Protein AF-A0A257MMA2-F1 (afdb_monomer_lite)

Secondary structure (DSSP, 8-state):
-PPPHHHHHHHHHHHHHHHHTSS---GGGTTTT-HHHHHHH-----PPPHHHHHHEEEGGG--TTSEEEE--SS-S-EETT-EE--GGGGB-TTSSBPPHHHHHHHHHHTT--TTS-EEEE---GGGTSSSHHHHHHHHHHHHTT--SEEEEES-HHHHHHTT--EESSPP------------GGG---HHHHHTT-PPP---S-GGG----PPPS-------------

Structure (mmCIF, N/CA/C/O backbone):
data_AF-A0A257MMA2-F1
#
_entry.id   AF-A0A257MMA2-F1
#
loop_
_atom_site.group_PDB
_atom_site.id
_atom_site.type_symbol
_atom_site.label_atom_id
_atom_site.label_alt_id
_atom_site.label_comp_id
_atom_site.label_asym_id
_atom_site.label_entity_id
_atom_site.label_seq_id
_atom_site.pdbx_PDB_ins_code
_atom_site.Cartn_x
_atom_site.Cartn_y
_atom_site.Cartn_z
_atom_site.occupancy
_atom_site.B_iso_or_equiv
_atom_site.auth_seq_id
_atom_site.auth_comp_id
_atom_site.auth_asym_id
_atom_site.auth_atom_id
_atom_site.pdbx_PDB_model_num
ATOM 1 N N . MET A 1 1 ? 37.401 22.333 -47.646 1.00 41.16 1 MET A N 1
ATOM 2 C CA . MET A 1 1 ? 37.208 22.744 -46.238 1.00 41.16 1 MET A CA 1
ATOM 3 C C . MET A 1 1 ? 36.006 21.970 -45.706 1.00 41.16 1 MET A C 1
ATOM 5 O O . MET A 1 1 ? 34.936 22.115 -46.280 1.00 41.16 1 MET A O 1
ATOM 9 N N . LYS A 1 2 ? 36.186 21.040 -44.755 1.00 38.25 2 LYS A N 1
ATOM 10 C CA . LYS A 1 2 ? 35.078 20.227 -44.214 1.00 38.25 2 LYS A CA 1
ATOM 11 C C . LYS A 1 2 ? 34.383 21.017 -43.104 1.00 38.25 2 LYS A C 1
ATOM 13 O O . LYS A 1 2 ? 35.061 21.493 -42.200 1.00 38.25 2 LYS A O 1
ATOM 18 N N . LEU A 1 3 ? 33.066 21.173 -43.213 1.00 44.94 3 LEU A N 1
ATOM 19 C CA . LEU A 1 3 ? 32.243 21.866 -42.221 1.00 44.94 3 LEU A CA 1
ATOM 20 C C . LEU A 1 3 ? 32.208 21.072 -40.907 1.00 44.94 3 LEU A C 1
ATOM 22 O O . LEU A 1 3 ? 32.216 19.839 -40.917 1.00 44.94 3 LEU A O 1
ATOM 26 N N . THR A 1 4 ? 32.175 21.774 -39.777 1.00 56.25 4 THR A N 1
ATOM 27 C CA . THR A 1 4 ? 32.077 21.158 -38.446 1.00 56.25 4 THR A CA 1
ATOM 28 C C . THR A 1 4 ? 30.636 20.725 -38.142 1.00 56.25 4 THR A C 1
ATOM 30 O O . THR A 1 4 ? 29.681 21.214 -38.747 1.00 56.25 4 THR A O 1
ATOM 33 N N . LYS A 1 5 ? 30.446 19.813 -37.174 1.00 41.00 5 LYS A N 1
ATOM 34 C CA . LYS A 1 5 ? 29.107 19.344 -36.755 1.00 41.00 5 LYS A CA 1
ATOM 35 C C . LYS A 1 5 ? 28.161 20.490 -36.351 1.00 41.00 5 LYS A C 1
ATOM 37 O O . LYS A 1 5 ? 26.969 20.391 -36.616 1.00 41.00 5 LYS A O 1
ATOM 42 N N . SER A 1 6 ? 28.670 21.588 -35.781 1.00 42.28 6 SER A N 1
ATOM 43 C CA . SER A 1 6 ? 27.834 22.750 -35.432 1.00 42.28 6 SER A CA 1
ATOM 44 C C . SER A 1 6 ? 27.397 23.564 -36.655 1.00 42.28 6 SER A C 1
ATOM 46 O O . SER A 1 6 ? 26.307 24.130 -36.659 1.00 42.28 6 SER A O 1
ATOM 48 N N . GLN A 1 7 ? 28.194 23.567 -37.728 1.00 47.31 7 GLN A N 1
ATOM 49 C CA . GLN A 1 7 ? 27.839 24.222 -38.989 1.00 47.31 7 GLN A CA 1
ATOM 50 C C . GLN A 1 7 ? 26.756 23.444 -39.755 1.00 47.31 7 GLN A C 1
ATOM 52 O O . GLN A 1 7 ? 25.889 24.062 -40.367 1.00 47.31 7 GLN A O 1
ATOM 57 N N . TYR A 1 8 ? 26.738 22.108 -39.654 1.00 49.97 8 TYR A N 1
ATOM 58 C CA . TYR A 1 8 ? 25.626 21.284 -40.154 1.00 49.97 8 TYR A CA 1
ATOM 59 C C . TYR A 1 8 ? 24.322 21.521 -39.380 1.00 49.97 8 TYR A C 1
ATOM 61 O O . TYR A 1 8 ? 23.253 21.565 -39.984 1.00 49.97 8 TYR A O 1
ATOM 69 N N . LEU A 1 9 ? 24.410 21.720 -38.061 1.00 41.12 9 LEU A N 1
ATOM 70 C CA . LEU A 1 9 ? 23.249 21.966 -37.207 1.00 41.12 9 LEU A CA 1
ATOM 71 C C . LEU A 1 9 ? 22.583 23.317 -37.516 1.00 41.12 9 LEU A C 1
ATOM 73 O O . LEU A 1 9 ? 21.362 23.385 -37.606 1.00 41.12 9 LEU A O 1
ATOM 77 N N . MET A 1 10 ? 23.369 24.371 -37.770 1.00 44.09 10 MET A N 1
ATOM 78 C CA . MET A 1 10 ? 22.809 25.659 -38.198 1.00 44.09 10 MET A CA 1
ATOM 79 C C . MET A 1 10 ? 22.151 25.582 -39.581 1.00 44.09 10 MET A C 1
ATOM 81 O O . MET A 1 10 ? 21.051 26.098 -39.755 1.00 44.09 10 MET A O 1
ATOM 85 N N . LEU A 1 11 ? 22.755 24.890 -40.552 1.00 44.59 11 LEU A N 1
ATOM 86 C CA . LEU A 1 11 ? 22.161 24.728 -41.888 1.00 44.59 11 LEU A CA 1
ATOM 87 C C . LEU A 1 11 ? 20.847 23.925 -41.867 1.00 44.59 11 LEU A C 1
ATOM 89 O O . LEU A 1 11 ? 19.933 24.241 -42.627 1.00 44.59 11 LEU A O 1
ATOM 93 N N . ALA A 1 12 ? 20.716 22.939 -40.973 1.00 42.94 12 ALA A N 1
ATOM 94 C CA . ALA A 1 12 ? 19.488 22.158 -40.811 1.00 42.94 12 ALA A CA 1
ATOM 95 C C . ALA A 1 12 ? 18.330 22.971 -40.198 1.00 42.94 12 ALA A C 1
ATOM 97 O O . ALA A 1 12 ? 17.180 22.769 -40.579 1.00 42.94 12 ALA A O 1
ATOM 98 N N . ILE A 1 13 ? 18.629 23.922 -39.305 1.00 45.50 13 ILE A N 1
ATOM 99 C CA . ILE A 1 13 ? 17.632 24.808 -38.678 1.00 45.50 13 ILE A CA 1
ATOM 100 C C . ILE A 1 13 ? 17.122 25.869 -39.670 1.00 45.50 13 ILE A C 1
ATOM 102 O O . ILE A 1 13 ? 15.936 26.193 -39.684 1.00 45.50 13 ILE A O 1
ATOM 106 N N . PHE A 1 14 ? 17.984 26.380 -40.556 1.00 46.16 14 PHE A N 1
ATOM 107 C CA . PHE A 1 14 ? 17.558 27.326 -41.598 1.00 46.16 14 PHE A CA 1
ATOM 108 C C . PHE A 1 14 ? 16.736 26.661 -42.715 1.00 46.16 14 PHE A C 1
ATOM 110 O O . PHE A 1 14 ? 15.844 27.297 -43.277 1.00 46.16 14 PHE A O 1
ATOM 117 N N . ALA A 1 15 ? 16.982 25.381 -43.013 1.00 43.09 15 ALA A N 1
ATOM 118 C CA . ALA A 1 15 ? 16.225 24.639 -44.022 1.00 43.09 15 ALA A CA 1
ATOM 119 C C . ALA A 1 15 ? 14.794 24.290 -43.568 1.00 43.09 15 ALA A C 1
ATOM 121 O O . ALA A 1 15 ? 13.880 24.283 -44.390 1.00 43.09 15 ALA A O 1
ATOM 122 N N . SER A 1 16 ? 14.572 24.050 -42.273 1.00 40.09 16 SER A N 1
ATOM 123 C CA . SER A 1 16 ? 13.243 23.749 -41.722 1.00 40.09 16 SER A CA 1
ATOM 124 C C . SER A 1 16 ? 12.362 24.992 -41.550 1.00 40.09 16 SER A C 1
ATOM 126 O O . SER A 1 16 ? 11.144 24.892 -41.700 1.00 40.09 16 SER A O 1
ATOM 128 N N . LEU A 1 17 ? 12.951 26.177 -41.345 1.00 39.03 17 LEU A N 1
ATOM 129 C CA . LEU A 1 17 ? 12.199 27.439 -41.297 1.00 39.03 17 LEU A CA 1
ATOM 130 C C . LEU A 1 17 ? 11.627 27.851 -42.667 1.00 39.03 17 LEU A C 1
ATOM 132 O O . LEU A 1 17 ? 10.562 28.463 -42.731 1.00 39.03 17 LEU A O 1
ATOM 136 N N . LEU A 1 18 ? 12.299 27.495 -43.770 1.00 37.56 18 LEU A N 1
ATOM 137 C CA . LEU A 1 18 ? 11.851 27.840 -45.126 1.00 37.56 18 LEU A CA 1
ATOM 138 C C . LEU A 1 18 ? 10.634 27.022 -45.594 1.00 37.56 18 LEU A C 1
ATOM 140 O O . LEU A 1 18 ? 9.859 27.503 -46.416 1.00 37.56 18 LEU A O 1
ATOM 144 N N . VAL A 1 19 ? 10.442 25.810 -45.062 1.00 42.88 19 VAL A N 1
ATOM 145 C CA . VAL A 1 19 ? 9.310 24.933 -45.423 1.00 42.88 19 VAL A CA 1
ATOM 146 C C . VAL A 1 19 ? 7.997 25.432 -44.811 1.00 42.88 19 VAL A C 1
ATOM 148 O O . VAL A 1 19 ? 6.941 25.297 -45.424 1.00 42.88 19 VAL A O 1
ATOM 151 N N . ILE A 1 20 ? 8.057 26.079 -43.642 1.00 42.66 20 ILE A N 1
ATOM 152 C CA . ILE A 1 20 ? 6.874 26.593 -42.932 1.00 42.66 20 ILE A CA 1
ATOM 153 C C . ILE A 1 20 ? 6.303 27.852 -43.613 1.00 42.66 20 ILE A C 1
ATOM 155 O O . ILE A 1 20 ? 5.101 28.091 -43.550 1.00 42.66 20 ILE A O 1
ATOM 159 N N . LEU A 1 21 ? 7.126 28.627 -44.327 1.00 43.38 21 LEU A N 1
ATOM 160 C CA . LEU A 1 21 ? 6.697 29.860 -45.005 1.00 43.38 21 LEU A CA 1
ATOM 161 C C . LEU A 1 21 ? 6.211 29.653 -46.454 1.00 43.38 21 LEU A C 1
ATOM 163 O O . LEU A 1 21 ? 5.794 30.619 -47.090 1.00 43.38 21 LEU A O 1
ATOM 167 N N . ALA A 1 22 ? 6.255 28.425 -46.983 1.00 40.94 22 ALA A N 1
ATOM 168 C CA . ALA A 1 22 ? 5.957 28.133 -48.391 1.00 40.94 22 ALA A CA 1
ATOM 169 C C . ALA A 1 22 ? 4.660 27.332 -48.632 1.00 40.94 22 ALA A C 1
ATOM 171 O O . ALA A 1 22 ? 4.359 27.009 -49.781 1.00 40.94 22 ALA A O 1
ATOM 172 N N . LEU A 1 23 ? 3.877 27.012 -47.594 1.00 39.78 23 LEU A N 1
ATOM 173 C CA . LEU A 1 23 ? 2.596 26.316 -47.761 1.00 39.78 23 LEU A CA 1
ATOM 174 C C . LEU A 1 23 ? 1.423 27.318 -47.788 1.00 39.78 23 LEU A C 1
ATOM 176 O O . LEU A 1 23 ? 1.308 28.135 -46.874 1.00 39.78 23 LEU A O 1
ATOM 180 N N . PRO A 1 24 ? 0.547 27.285 -48.811 1.00 37.72 24 PRO A N 1
ATOM 181 C CA . PRO A 1 24 ? -0.603 28.180 -48.888 1.00 37.72 24 PRO A CA 1
ATOM 182 C C . PRO A 1 24 ? -1.638 27.842 -47.803 1.00 37.72 24 PRO A C 1
ATOM 184 O O . PRO A 1 24 ? -2.031 26.690 -47.627 1.00 37.72 24 PRO A O 1
ATOM 187 N N . TRP A 1 25 ? -2.071 28.874 -47.079 1.00 41.28 25 TRP A N 1
ATOM 188 C CA . TRP A 1 25 ? -3.076 28.826 -46.017 1.00 41.28 25 TRP A CA 1
ATOM 189 C C . TRP A 1 25 ? -4.478 28.596 -46.607 1.00 41.28 25 TRP A C 1
ATOM 191 O O . TRP A 1 25 ? -4.998 29.468 -47.302 1.00 41.28 25 TRP A O 1
ATOM 201 N N . ASP A 1 26 ? -5.108 27.454 -46.313 1.00 42.91 26 ASP A N 1
ATOM 202 C CA . ASP A 1 26 ? -6.506 27.160 -46.674 1.00 42.91 26 ASP A CA 1
ATOM 203 C C . ASP A 1 26 ? -7.410 27.244 -45.430 1.00 42.91 26 ASP A C 1
ATOM 205 O O . ASP A 1 26 ? -7.264 26.484 -44.469 1.00 42.91 26 ASP A O 1
ATOM 209 N N . ALA A 1 27 ? -8.337 28.206 -45.433 1.00 46.03 27 ALA A N 1
ATOM 210 C CA . ALA A 1 27 ? -9.189 28.558 -44.296 1.00 46.03 27 ALA A CA 1
ATOM 211 C C . ALA A 1 27 ? -10.357 27.579 -44.048 1.00 46.03 27 ALA A C 1
ATOM 213 O O . ALA A 1 27 ? -10.992 27.652 -42.997 1.00 46.03 27 ALA A O 1
ATOM 214 N N . ASN A 1 28 ? -10.631 26.637 -44.959 1.00 42.03 28 ASN A N 1
ATOM 215 C CA . ASN A 1 28 ? -11.796 25.741 -44.866 1.00 42.03 28 ASN A CA 1
ATOM 216 C C . ASN A 1 28 ? -11.599 24.484 -43.993 1.00 42.03 28 ASN A C 1
ATOM 218 O O . ASN A 1 28 ? -12.531 23.699 -43.832 1.00 42.03 28 ASN A O 1
ATOM 222 N N . ASN A 1 29 ? -10.417 24.274 -43.404 1.00 44.28 29 ASN A N 1
ATOM 223 C CA . ASN A 1 29 ? -10.112 23.078 -42.599 1.00 44.28 29 ASN A CA 1
ATOM 224 C C . ASN A 1 29 ? -10.192 23.283 -41.072 1.00 44.28 29 ASN A C 1
ATOM 226 O O . ASN A 1 29 ? -9.850 22.377 -40.312 1.00 44.28 29 ASN A O 1
ATOM 230 N N . GLN A 1 30 ? -10.652 24.446 -40.602 1.00 49.19 30 GLN A N 1
ATOM 231 C CA . GLN A 1 30 ? -10.754 24.751 -39.167 1.00 49.19 30 GLN A CA 1
ATOM 232 C C . GLN A 1 30 ? -11.834 23.923 -38.448 1.00 49.19 30 GLN A C 1
ATOM 234 O O . GLN A 1 30 ? -11.623 23.498 -37.316 1.00 49.19 30 GLN A O 1
ATOM 239 N N . GLU A 1 31 ? -12.958 23.617 -39.103 1.00 41.09 31 GLU A N 1
ATOM 240 C CA . GLU A 1 31 ? -14.071 22.908 -38.450 1.00 41.09 31 GLU A CA 1
ATOM 241 C C . GLU A 1 31 ? -13.752 21.425 -38.189 1.00 41.09 31 GLU A C 1
ATOM 243 O O . GLU A 1 31 ? -14.052 20.896 -37.118 1.00 41.09 31 GLU A O 1
ATOM 248 N N . LYS A 1 32 ? -13.041 20.776 -39.124 1.00 43.44 32 LYS A N 1
ATOM 249 C CA . LYS A 1 32 ? -12.655 19.353 -39.042 1.00 43.44 32 LYS A CA 1
ATOM 250 C C . LYS A 1 32 ? -11.540 19.061 -38.036 1.00 43.44 32 LYS A C 1
ATOM 252 O O . LYS A 1 32 ? -11.412 17.917 -37.611 1.00 43.44 32 LYS A O 1
ATOM 257 N N . ASN A 1 33 ? -10.769 20.079 -37.655 1.00 45.72 33 ASN A N 1
ATOM 258 C CA . ASN A 1 33 ? -9.679 19.979 -36.681 1.00 45.72 33 ASN A CA 1
ATOM 259 C C . ASN A 1 33 ? -10.008 20.676 -35.352 1.00 45.72 33 ASN A C 1
ATOM 261 O O . ASN A 1 33 ? -9.123 20.856 -34.515 1.00 45.72 33 ASN A O 1
ATOM 265 N N . SER A 1 34 ? -11.260 21.092 -35.151 1.00 47.88 34 SER A N 1
ATOM 266 C CA . SER 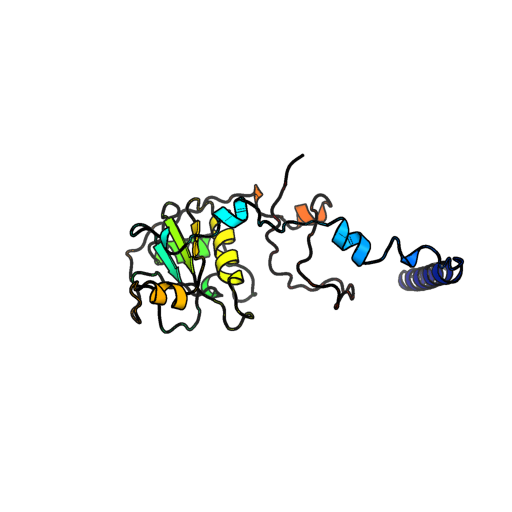A 1 34 ? -11.672 21.695 -33.889 1.00 47.88 34 SER A CA 1
ATOM 267 C C . SER A 1 34 ? -11.708 20.640 -32.778 1.00 47.88 34 SER A C 1
ATOM 269 O O . SER A 1 34 ? -12.172 19.516 -32.974 1.00 47.88 34 SER A O 1
ATOM 271 N N . LEU A 1 35 ? -11.240 21.018 -31.585 1.00 46.34 35 LEU A N 1
ATOM 272 C CA . LEU A 1 35 ? -11.321 20.203 -30.365 1.00 46.34 35 LEU A CA 1
ATOM 273 C C . LEU A 1 35 ? -12.740 19.668 -30.113 1.00 46.34 35 LEU A C 1
ATOM 275 O O . LEU A 1 35 ? -12.890 18.549 -29.640 1.00 46.34 35 LEU A O 1
ATOM 279 N N . ALA A 1 36 ? -13.771 20.426 -30.494 1.00 45.88 36 ALA A N 1
ATOM 280 C CA . ALA A 1 36 ? -15.167 20.014 -30.387 1.00 45.88 36 ALA A CA 1
ATOM 281 C C . ALA A 1 36 ? -15.485 18.756 -31.222 1.00 45.88 36 ALA A C 1
ATOM 283 O O . ALA A 1 36 ? -16.117 17.835 -30.710 1.00 45.88 36 ALA A O 1
ATOM 284 N N . GLY A 1 37 ? -14.977 18.660 -32.458 1.00 42.81 37 GLY A N 1
ATOM 285 C CA . GLY A 1 37 ? -15.162 17.479 -33.314 1.00 42.81 37 GLY A CA 1
ATOM 286 C C . GLY A 1 37 ? -14.365 16.248 -32.858 1.00 42.81 37 GLY A C 1
ATOM 287 O O . GLY A 1 37 ? -14.757 15.113 -33.137 1.00 42.81 37 GLY A O 1
ATOM 288 N N . PHE A 1 38 ? -13.267 16.455 -32.121 1.00 46.25 38 PHE A N 1
ATOM 289 C CA . PHE A 1 38 ? -12.539 15.374 -31.449 1.00 46.25 38 PHE A CA 1
ATOM 290 C C . PHE A 1 38 ? -13.260 14.894 -30.184 1.00 46.25 38 PHE A C 1
ATOM 292 O O . PHE A 1 38 ? -13.331 13.688 -29.963 1.00 46.25 38 PHE A O 1
ATOM 299 N N . ILE A 1 39 ? -13.839 15.809 -29.401 1.00 45.72 39 ILE A N 1
ATOM 300 C CA . ILE A 1 39 ? -14.588 15.503 -28.173 1.00 45.72 39 ILE A CA 1
ATOM 301 C C . ILE A 1 39 ? -15.902 14.765 -28.483 1.00 45.72 39 ILE A C 1
ATOM 303 O O . ILE A 1 39 ? -16.243 13.827 -27.776 1.00 45.72 39 ILE A O 1
ATOM 307 N N . GLU A 1 40 ? -16.602 15.101 -29.570 1.00 45.28 40 GLU A N 1
ATOM 308 C CA . GLU A 1 40 ? -17.847 14.413 -29.958 1.00 45.28 40 GLU A CA 1
ATOM 309 C C . GLU A 1 40 ? -17.606 12.967 -30.443 1.00 45.28 40 GLU A C 1
ATOM 311 O O . GLU A 1 40 ? -18.399 12.067 -30.166 1.00 45.28 40 GLU A O 1
ATOM 316 N N . LYS A 1 41 ? -16.475 12.705 -31.119 1.00 43.00 41 LYS A N 1
ATOM 317 C CA . LYS A 1 41 ? -16.041 11.337 -31.469 1.00 43.00 41 LYS A CA 1
ATOM 318 C C . LYS A 1 41 ? -15.507 10.564 -30.271 1.00 43.00 41 LYS A C 1
ATOM 320 O O . LYS A 1 41 ? -15.676 9.348 -30.199 1.00 43.00 41 LYS A O 1
ATOM 325 N N . ALA A 1 42 ? -14.866 11.264 -29.346 1.00 43.38 42 ALA A N 1
ATOM 326 C CA . ALA A 1 42 ? -14.417 10.741 -28.073 1.00 43.38 42 ALA A CA 1
ATOM 327 C C . ALA A 1 42 ? -15.572 10.769 -27.068 1.00 43.38 42 ALA A C 1
ATOM 329 O O . ALA A 1 42 ? -15.447 11.353 -25.994 1.00 43.38 42 ALA A O 1
ATOM 330 N N . ASN A 1 43 ? -16.668 10.075 -27.397 1.00 35.66 43 ASN A N 1
ATOM 331 C CA . ASN A 1 43 ? -17.681 9.617 -26.446 1.00 35.66 43 ASN A CA 1
ATOM 332 C C . ASN A 1 43 ? -17.032 8.581 -25.496 1.00 35.66 43 ASN A C 1
ATOM 334 O O . ASN A 1 43 ? -17.398 7.407 -25.440 1.00 35.66 43 ASN A O 1
ATOM 338 N N . LEU A 1 44 ? -15.956 9.012 -24.837 1.00 42.34 44 LEU A N 1
ATOM 339 C CA . LEU A 1 44 ? -15.190 8.324 -23.830 1.00 42.34 44 LEU A CA 1
ATOM 340 C C . LEU A 1 44 ? -16.080 8.365 -22.602 1.00 42.34 44 LEU A C 1
ATOM 342 O O . LEU A 1 44 ? -15.986 9.267 -21.773 1.00 42.34 44 LEU A O 1
ATOM 346 N N . ASN A 1 45 ? -16.938 7.360 -22.477 1.00 36.22 45 ASN A N 1
ATOM 347 C CA . ASN A 1 45 ? -17.215 6.841 -21.152 1.00 36.22 45 ASN A CA 1
ATOM 348 C C . ASN A 1 45 ? -15.839 6.510 -20.566 1.00 36.22 45 ASN A C 1
ATOM 350 O O . ASN A 1 45 ? -15.249 5.486 -20.907 1.00 36.22 45 ASN A O 1
ATOM 354 N N . SER A 1 46 ? -15.271 7.437 -19.791 1.00 46.75 46 SER A N 1
ATOM 355 C CA . SER A 1 46 ? -13.974 7.292 -19.139 1.00 46.75 46 SER A CA 1
ATOM 356 C C . SER A 1 46 ? -14.128 6.327 -17.969 1.00 46.75 46 SER A C 1
ATOM 358 O O . SER A 1 46 ? -13.928 6.670 -16.804 1.00 46.75 46 SER A O 1
ATOM 360 N N . GLU A 1 47 ? -14.586 5.118 -18.259 1.00 50.56 47 GLU A N 1
ATOM 361 C CA . GLU A 1 47 ? -14.581 4.058 -17.285 1.00 50.56 47 GLU A CA 1
ATOM 362 C C . GLU A 1 47 ? -13.134 3.623 -17.105 1.00 50.56 47 GLU A C 1
ATOM 364 O O . GLU A 1 47 ? -12.453 3.231 -18.054 1.00 50.56 47 GLU A O 1
ATOM 369 N N . ARG A 1 48 ? -12.647 3.743 -15.868 1.00 58.38 48 ARG A N 1
ATOM 370 C CA . ARG A 1 48 ? -11.349 3.193 -15.477 1.00 58.38 48 ARG A CA 1
ATOM 371 C C . ARG A 1 48 ? -11.316 1.703 -15.829 1.00 58.38 48 ARG A C 1
ATOM 373 O O . ARG A 1 48 ? -12.344 1.029 -15.729 1.00 58.38 48 ARG A O 1
ATOM 380 N N . SER A 1 49 ? -10.148 1.201 -16.228 1.00 64.88 49 SER A N 1
ATOM 381 C CA . SER A 1 49 ? -9.989 -0.215 -16.565 1.00 64.88 49 SER A CA 1
ATOM 382 C C . SER A 1 49 ? -10.392 -1.105 -15.385 1.00 64.88 49 SER A C 1
ATOM 384 O O . SER A 1 49 ? -10.235 -0.724 -14.224 1.00 64.88 49 SER A O 1
ATOM 386 N N . ASP A 1 50 ? -10.884 -2.313 -15.667 1.00 67.44 50 ASP A N 1
ATOM 387 C CA . ASP A 1 50 ? -11.238 -3.280 -14.618 1.00 67.44 50 ASP A CA 1
ATOM 388 C C . ASP A 1 50 ? -10.038 -3.644 -13.737 1.00 67.44 50 ASP A C 1
ATOM 390 O O . ASP A 1 50 ? -10.196 -3.951 -12.561 1.00 67.44 50 ASP A O 1
ATOM 394 N N . GLU A 1 51 ? -8.829 -3.573 -14.287 1.00 66.44 51 GLU A N 1
ATOM 395 C CA . GLU A 1 51 ? -7.586 -3.761 -13.543 1.00 66.44 51 GLU A CA 1
ATOM 396 C C . GLU A 1 51 ? -7.351 -2.638 -12.529 1.00 66.44 51 GLU A C 1
ATOM 398 O O . GLU A 1 51 ? -7.070 -2.913 -11.366 1.00 66.44 51 GLU A O 1
ATOM 403 N N . PHE A 1 52 ? -7.577 -1.381 -12.922 1.00 66.75 52 PHE A N 1
ATOM 404 C CA . PHE A 1 52 ? -7.523 -0.258 -11.991 1.00 66.75 52 PHE A CA 1
ATOM 405 C C . PHE A 1 52 ? -8.641 -0.346 -10.942 1.00 66.75 52 PHE A C 1
ATOM 407 O O . PHE A 1 52 ? -8.412 -0.064 -9.771 1.00 66.75 52 PHE A O 1
ATOM 414 N N . LYS A 1 53 ? -9.853 -0.771 -11.325 1.00 72.56 53 LYS A N 1
ATOM 415 C CA . LYS A 1 53 ? -10.954 -0.984 -10.369 1.00 72.56 53 LYS A CA 1
ATOM 416 C C . LYS A 1 53 ? -10.614 -2.069 -9.337 1.00 72.56 53 LYS A C 1
ATOM 418 O O . LYS A 1 53 ? -10.987 -1.920 -8.186 1.00 72.56 53 LYS A O 1
ATOM 423 N N . ARG A 1 54 ? -9.876 -3.117 -9.723 1.00 79.12 54 ARG A N 1
ATOM 424 C CA . ARG A 1 54 ? -9.393 -4.177 -8.811 1.00 79.12 54 ARG A CA 1
ATOM 425 C C . ARG A 1 54 ? -8.246 -3.738 -7.902 1.00 79.12 54 ARG A C 1
ATOM 427 O O . ARG A 1 54 ? -7.998 -4.400 -6.903 1.00 79.12 54 ARG A O 1
ATOM 434 N N . MET A 1 55 ? -7.526 -2.675 -8.260 1.00 89.56 55 MET A N 1
ATOM 435 C CA . MET A 1 55 ? -6.499 -2.096 -7.393 1.00 89.56 55 MET A CA 1
ATOM 436 C C . MET A 1 55 ? -7.125 -1.451 -6.157 1.00 89.56 55 MET A C 1
ATOM 438 O O . MET A 1 55 ? -6.512 -1.476 -5.097 1.00 89.56 55 MET A O 1
ATOM 442 N N . LEU A 1 56 ? -8.315 -0.867 -6.295 1.00 91.75 56 LEU A N 1
ATOM 443 C CA . LEU A 1 56 ? -8.984 -0.155 -5.217 1.00 91.75 56 LEU A CA 1
ATOM 444 C C . LEU A 1 56 ? -9.802 -1.111 -4.341 1.00 91.75 56 LEU A C 1
ATOM 446 O O . LEU A 1 56 ? -10.571 -1.922 -4.852 1.00 91.75 56 LEU A O 1
ATOM 450 N N . ALA A 1 57 ? -9.648 -0.981 -3.027 1.00 94.31 57 ALA A N 1
ATOM 451 C CA . ALA A 1 57 ? -10.424 -1.684 -2.017 1.00 94.31 57 ALA A CA 1
ATOM 452 C C . ALA A 1 57 ? -11.384 -0.696 -1.337 1.00 94.31 57 ALA A C 1
ATOM 454 O O . ALA A 1 57 ? -10.926 0.150 -0.563 1.00 94.31 57 ALA A O 1
ATOM 455 N N . PRO A 1 58 ? -12.700 -0.777 -1.602 1.00 94.88 58 PRO A N 1
ATOM 456 C CA . PRO A 1 58 ? -13.697 -0.049 -0.827 1.00 94.88 58 PRO A CA 1
ATOM 457 C C . PRO A 1 58 ? -13.544 -0.326 0.670 1.00 94.88 58 PRO A C 1
ATOM 459 O O . PRO A 1 58 ? -13.248 -1.453 1.059 1.00 94.88 58 PRO A O 1
ATOM 462 N N . ILE A 1 59 ? -13.820 0.666 1.522 1.00 95.25 59 ILE A N 1
ATOM 463 C CA . ILE A 1 59 ? -13.764 0.501 2.989 1.00 95.25 59 ILE A CA 1
ATOM 464 C C . ILE A 1 59 ? -14.609 -0.700 3.455 1.00 95.25 59 ILE A C 1
ATOM 466 O O . ILE A 1 59 ? -14.213 -1.416 4.368 1.00 95.25 59 ILE A O 1
ATOM 470 N N . SER A 1 60 ? -15.748 -0.958 2.802 1.00 94.94 60 SER A N 1
ATOM 471 C CA . SER A 1 60 ? -16.625 -2.101 3.102 1.00 94.94 60 SER A CA 1
ATOM 472 C C . SER A 1 60 ? -16.015 -3.473 2.816 1.00 94.94 60 SER A C 1
ATOM 474 O O . SER A 1 60 ? -16.518 -4.470 3.332 1.00 94.94 60 SER A O 1
ATOM 476 N N . ASP A 1 61 ? -14.985 -3.524 1.975 1.00 95.25 61 ASP A N 1
ATOM 477 C CA . ASP A 1 61 ? -14.386 -4.757 1.468 1.00 95.25 61 ASP A CA 1
ATOM 478 C C . ASP A 1 61 ? -13.103 -5.115 2.233 1.00 95.25 61 ASP A C 1
ATOM 480 O O . ASP A 1 61 ? -12.590 -6.224 2.079 1.00 95.25 61 ASP A O 1
ATOM 484 N N . VAL A 1 62 ? -12.609 -4.207 3.085 1.00 96.00 62 VAL A N 1
ATOM 485 C CA . VAL A 1 62 ? -11.463 -4.450 3.965 1.00 96.00 62 VAL A CA 1
ATOM 486 C C . VAL A 1 62 ? -11.861 -5.434 5.066 1.00 96.00 62 VAL A C 1
ATOM 488 O O . VAL A 1 62 ? -12.777 -5.197 5.857 1.00 96.00 62 VAL A O 1
ATOM 491 N N . SER A 1 63 ? -11.153 -6.556 5.121 1.00 94.31 63 SER A N 1
ATOM 492 C CA . SER A 1 63 ? -11.356 -7.641 6.071 1.00 94.31 63 SER A CA 1
ATOM 493 C C . SER A 1 63 ? -10.440 -7.507 7.285 1.00 94.31 63 SER A C 1
ATOM 495 O O . SER A 1 63 ? -9.350 -6.949 7.214 1.00 94.31 63 SER A O 1
ATOM 497 N N . SER A 1 64 ? -10.815 -8.129 8.404 1.00 91.88 64 SER A N 1
ATOM 498 C CA . SER A 1 64 ? -9.976 -8.180 9.612 1.00 91.88 64 SER A CA 1
ATOM 499 C C . SER A 1 64 ? -8.674 -8.972 9.433 1.00 91.88 64 SER A C 1
ATOM 501 O O . SER A 1 64 ? -7.815 -8.954 10.309 1.00 91.88 64 SER A O 1
ATOM 503 N N . SER A 1 65 ? -8.554 -9.754 8.355 1.00 94.44 65 SER A N 1
ATOM 504 C CA . SER A 1 65 ? -7.317 -10.459 7.999 1.00 94.44 65 SER A CA 1
ATOM 505 C C . SER A 1 65 ? -6.351 -9.613 7.174 1.00 94.44 65 SER A C 1
ATOM 507 O O . SER A 1 65 ? -5.213 -10.042 6.976 1.00 94.44 65 SER A O 1
ATOM 509 N N . ASP A 1 66 ? -6.800 -8.469 6.657 1.00 97.06 66 ASP A N 1
ATOM 510 C CA . ASP A 1 66 ? -5.966 -7.596 5.844 1.00 97.06 66 ASP A CA 1
ATOM 511 C C . ASP A 1 66 ? -5.001 -6.808 6.729 1.00 97.06 66 ASP A C 1
ATOM 513 O O . ASP A 1 66 ? -5.344 -6.325 7.808 1.00 97.06 66 ASP A O 1
ATOM 517 N N . LEU A 1 67 ? -3.767 -6.679 6.257 1.00 97.44 67 LEU A N 1
ATOM 518 C CA . LEU A 1 67 ? -2.767 -5.818 6.857 1.00 97.44 67 LEU A CA 1
ATOM 519 C C . LEU A 1 67 ? -2.913 -4.431 6.256 1.00 97.44 67 LEU A C 1
ATOM 521 O O . LEU A 1 67 ? -2.659 -4.219 5.071 1.00 97.44 67 LEU A O 1
ATOM 525 N N . LEU A 1 68 ? -3.296 -3.475 7.088 1.00 96.75 68 LEU A N 1
ATOM 526 C CA . LEU A 1 68 ? -3.326 -2.079 6.689 1.00 96.75 68 LEU A CA 1
ATOM 527 C C . LEU A 1 68 ? -1.906 -1.516 6.724 1.00 96.75 68 LEU A C 1
ATOM 529 O O . LEU A 1 68 ? -1.228 -1.617 7.745 1.00 96.75 68 LEU A O 1
ATOM 533 N N . LEU A 1 69 ? -1.452 -0.942 5.612 1.00 96.38 69 LEU A N 1
ATOM 534 C CA . LEU A 1 69 ? -0.139 -0.312 5.487 1.00 96.38 69 LEU A CA 1
ATOM 535 C C . LEU A 1 69 ? -0.310 1.199 5.334 1.00 96.38 69 LEU A C 1
ATOM 537 O O . LEU A 1 69 ? -0.729 1.667 4.275 1.00 96.38 69 LEU A O 1
ATOM 541 N N . ASP A 1 70 ? 0.037 1.942 6.382 1.00 94.75 70 ASP A N 1
ATOM 542 C CA . ASP A 1 70 ? 0.077 3.402 6.376 1.00 94.75 70 ASP A CA 1
ATOM 543 C C . ASP A 1 70 ? 1.423 3.886 5.836 1.00 94.75 70 ASP A C 1
ATOM 545 O O . ASP A 1 70 ? 2.479 3.600 6.412 1.00 94.75 70 ASP A O 1
ATOM 549 N N . ILE A 1 71 ? 1.381 4.628 4.733 1.00 93.25 71 ILE A N 1
ATOM 550 C CA . ILE A 1 71 ? 2.567 5.177 4.063 1.00 93.25 71 ILE A CA 1
ATOM 551 C C . ILE A 1 71 ? 2.798 6.669 4.330 1.00 93.25 71 ILE A C 1
ATOM 553 O O . ILE A 1 71 ? 3.674 7.279 3.711 1.00 93.25 71 ILE A O 1
ATOM 557 N N . SER A 1 72 ? 2.023 7.267 5.232 1.00 88.69 72 SER A N 1
ATOM 558 C CA . SER A 1 72 ? 2.099 8.693 5.555 1.00 88.69 72 SER A CA 1
ATOM 559 C C . SER A 1 72 ? 3.388 9.023 6.317 1.00 88.69 72 SER A C 1
ATOM 561 O O . SER A 1 72 ? 3.779 8.297 7.228 1.00 88.69 72 SER A O 1
ATOM 563 N N . GLU A 1 73 ? 4.046 10.133 5.973 1.00 84.25 73 GLU A N 1
ATOM 564 C CA . GLU A 1 73 ? 5.322 10.528 6.600 1.00 84.25 73 GLU A CA 1
ATOM 565 C C . GLU A 1 73 ? 5.152 11.084 8.018 1.00 84.25 73 GLU A C 1
ATOM 567 O O . GLU A 1 73 ? 5.831 10.639 8.939 1.00 84.25 73 GLU A O 1
ATOM 572 N N . ASP A 1 74 ? 4.211 12.013 8.197 1.00 79.88 74 ASP A N 1
ATOM 573 C CA . ASP A 1 74 ? 4.058 12.800 9.429 1.00 79.88 74 ASP A CA 1
ATOM 574 C C . ASP A 1 74 ? 2.639 12.698 10.025 1.00 79.88 74 ASP A C 1
ATOM 576 O O . ASP A 1 74 ? 2.138 13.637 10.654 1.00 79.88 74 ASP A O 1
ATOM 580 N N . SER A 1 75 ? 1.939 11.577 9.805 1.00 81.88 75 SER A N 1
ATOM 581 C CA . SER A 1 75 ? 0.595 11.413 10.370 1.00 81.88 75 SER A CA 1
ATOM 582 C C . SER A 1 75 ? 0.646 11.181 11.882 1.00 81.88 75 SER A C 1
ATOM 584 O O . SER A 1 75 ? 1.488 10.450 12.393 1.00 81.88 75 SER A O 1
ATOM 586 N N . THR A 1 76 ? -0.290 11.800 12.602 1.00 86.06 76 THR A N 1
ATOM 587 C CA . THR A 1 76 ? -0.487 11.620 14.056 1.00 86.06 76 THR A CA 1
ATOM 588 C C . THR A 1 76 ? -1.666 10.708 14.386 1.00 86.06 76 THR A C 1
ATOM 590 O O . THR A 1 76 ? -1.944 10.452 15.559 1.00 86.06 76 THR A O 1
ATOM 593 N N . ARG A 1 77 ? -2.390 10.265 13.354 1.00 91.31 77 ARG A N 1
ATOM 594 C CA . ARG A 1 77 ? -3.582 9.429 13.437 1.00 91.31 77 ARG A CA 1
ATOM 595 C C . ARG A 1 77 ? -3.500 8.336 12.386 1.00 91.31 77 ARG A C 1
ATOM 597 O O . ARG A 1 77 ? -3.213 8.614 11.224 1.00 91.31 77 ARG A O 1
ATOM 604 N N . HIS A 1 78 ? -3.837 7.128 12.792 1.00 93.25 78 HIS A N 1
ATOM 605 C CA . HIS A 1 78 ? -3.739 5.934 11.970 1.00 93.25 78 HIS A CA 1
ATOM 606 C C . HIS A 1 78 ? -5.025 5.126 12.084 1.00 93.25 78 HIS A C 1
ATOM 608 O O . HIS A 1 78 ? -5.773 5.257 13.058 1.00 93.25 78 HIS A O 1
ATOM 614 N N . ILE A 1 79 ? -5.292 4.288 11.090 1.00 95.00 79 ILE A N 1
ATOM 615 C CA . ILE A 1 79 ? -6.288 3.237 11.254 1.00 95.00 79 ILE A CA 1
ATOM 616 C C . ILE A 1 79 ? -5.752 2.256 12.308 1.00 95.00 79 ILE A C 1
ATOM 618 O O . ILE A 1 79 ? -4.551 1.974 12.341 1.00 95.00 79 ILE A O 1
ATOM 622 N N . GLU A 1 80 ? -6.620 1.787 13.205 1.00 94.75 80 GLU A N 1
ATOM 623 C CA . GLU A 1 80 ? -6.239 0.812 14.234 1.00 94.75 80 GLU A CA 1
ATOM 624 C C . GLU A 1 80 ? -5.602 -0.443 13.603 1.00 94.75 80 GLU A C 1
ATOM 626 O O . GLU A 1 80 ? -5.961 -0.841 12.497 1.00 94.75 80 GLU A O 1
ATOM 631 N N . ASP A 1 81 ? -4.606 -1.019 14.280 1.00 93.06 81 ASP A N 1
ATOM 632 C CA . ASP A 1 81 ? -3.810 -2.173 13.831 1.00 93.06 81 ASP A CA 1
ATOM 633 C C . ASP A 1 81 ? -2.981 -1.978 12.543 1.00 93.06 81 ASP A C 1
ATOM 635 O O . ASP A 1 81 ? -2.309 -2.909 12.082 1.00 93.06 81 ASP A O 1
ATOM 639 N N . SER A 1 82 ? -2.948 -0.768 11.979 1.00 95.31 82 SER A N 1
ATOM 640 C CA . SER A 1 82 ? -2.121 -0.476 10.807 1.00 95.31 82 SER A CA 1
ATOM 641 C C . SER A 1 82 ? -0.622 -0.554 11.108 1.00 95.31 82 SER A C 1
ATOM 643 O O . SER A 1 82 ? -0.133 -0.200 12.186 1.00 95.31 82 SER A O 1
ATOM 645 N N . ILE A 1 83 ? 0.122 -1.029 10.115 1.00 96.00 83 ILE A N 1
ATOM 646 C CA . ILE A 1 83 ? 1.578 -1.037 10.074 1.00 96.00 83 ILE A CA 1
ATOM 647 C C . ILE A 1 83 ? 2.017 0.284 9.451 1.00 96.00 83 ILE A C 1
ATOM 649 O O . ILE A 1 83 ? 1.611 0.605 8.338 1.00 96.00 83 ILE A O 1
ATOM 653 N N . ILE A 1 84 ? 2.870 1.032 10.145 1.00 94.31 84 ILE A N 1
ATOM 654 C CA . ILE A 1 84 ? 3.301 2.359 9.698 1.00 94.31 84 ILE A CA 1
ATOM 655 C C . ILE A 1 84 ? 4.685 2.244 9.060 1.00 94.31 84 ILE A C 1
ATOM 657 O O . ILE A 1 84 ? 5.672 1.951 9.740 1.00 94.31 84 ILE A O 1
ATOM 661 N N . ILE A 1 85 ? 4.767 2.473 7.749 1.00 94.38 85 ILE A N 1
ATOM 662 C CA . ILE A 1 85 ? 6.026 2.550 7.002 1.00 94.38 85 ILE A CA 1
ATOM 663 C C . ILE A 1 85 ? 5.931 3.740 6.041 1.00 94.38 85 ILE A C 1
ATOM 665 O O . ILE A 1 85 ? 5.424 3.570 4.931 1.00 94.38 85 ILE A O 1
ATOM 669 N N . PRO A 1 86 ? 6.450 4.920 6.428 1.00 92.25 86 PRO A N 1
ATOM 670 C CA . PRO A 1 86 ? 6.479 6.094 5.566 1.00 92.25 86 PRO A CA 1
ATOM 671 C C . PRO A 1 86 ? 6.981 5.777 4.157 1.00 92.25 86 PRO A C 1
ATOM 673 O O . PRO A 1 86 ? 7.961 5.046 3.999 1.00 92.25 86 PRO A O 1
ATOM 676 N N . TYR A 1 87 ? 6.349 6.356 3.136 1.00 88.38 87 TYR A N 1
ATOM 677 C CA . TYR A 1 87 ? 6.725 6.175 1.729 1.00 88.38 87 TYR A CA 1
ATOM 678 C C . TYR A 1 87 ? 8.230 6.388 1.489 1.00 88.38 87 TYR A C 1
ATOM 680 O O . TYR A 1 87 ? 8.878 5.607 0.788 1.00 88.38 87 TYR A O 1
ATOM 688 N N . THR A 1 88 ? 8.809 7.399 2.137 1.00 88.88 88 THR A N 1
ATOM 689 C CA . THR A 1 88 ? 10.235 7.743 2.062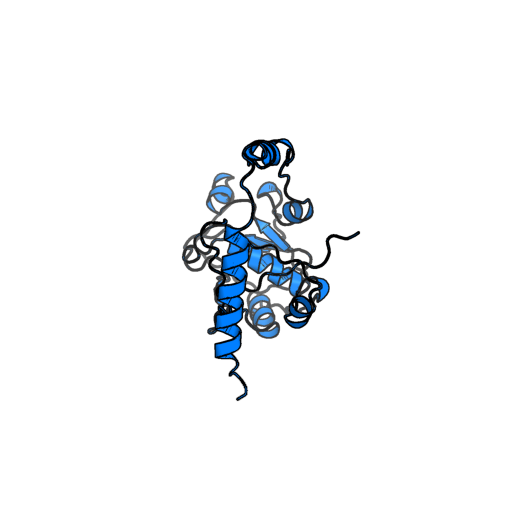 1.00 88.88 88 THR A CA 1
ATOM 690 C C . THR A 1 88 ? 11.157 6.623 2.534 1.00 88.88 88 THR A C 1
ATOM 692 O O . THR A 1 88 ? 12.286 6.523 2.061 1.00 88.88 88 THR A O 1
ATOM 695 N N . ASN A 1 89 ? 10.686 5.691 3.369 1.00 93.38 89 ASN A N 1
ATOM 696 C CA . ASN A 1 89 ? 11.479 4.529 3.762 1.00 93.38 89 ASN A CA 1
ATOM 697 C C . ASN A 1 89 ? 11.787 3.600 2.583 1.00 93.38 89 ASN A C 1
ATOM 699 O O . ASN A 1 89 ? 12.754 2.842 2.673 1.00 93.38 89 ASN A O 1
ATOM 703 N N . PHE A 1 90 ? 11.018 3.646 1.495 1.00 91.25 90 PHE A N 1
ATOM 704 C CA . PHE A 1 90 ? 11.258 2.850 0.288 1.00 91.25 90 PHE A CA 1
ATOM 705 C C . PHE A 1 90 ? 12.163 3.551 -0.735 1.00 91.25 90 PHE A C 1
ATOM 707 O O . PHE A 1 90 ? 12.554 2.930 -1.725 1.00 91.25 90 PHE A O 1
ATOM 714 N N . ILE A 1 91 ? 12.532 4.809 -0.485 1.00 87.50 91 ILE A N 1
ATOM 715 C CA . ILE A 1 91 ? 13.340 5.651 -1.370 1.00 87.50 91 ILE A CA 1
ATOM 716 C C . ILE A 1 91 ? 14.739 5.837 -0.761 1.00 87.50 91 ILE A C 1
ATOM 718 O O . ILE A 1 91 ? 14.894 5.955 0.456 1.00 87.50 91 ILE A O 1
ATOM 722 N N . GLY A 1 92 ? 15.775 5.740 -1.590 1.00 82.81 92 GLY A N 1
ATOM 723 C CA . GLY A 1 92 ? 17.171 5.969 -1.229 1.00 82.81 92 GLY A CA 1
ATOM 724 C C . GLY A 1 92 ? 17.548 7.450 -1.260 1.00 82.81 92 GLY A C 1
ATOM 725 O O . GLY A 1 92 ? 16.784 8.292 -1.720 1.00 82.81 92 GLY A O 1
ATOM 726 N N . ASP A 1 93 ? 18.760 7.763 -0.800 1.00 83.94 93 ASP A N 1
ATOM 727 C CA . ASP A 1 93 ? 19.278 9.143 -0.746 1.00 83.94 93 ASP A CA 1
ATOM 728 C C . ASP A 1 93 ? 19.475 9.783 -2.136 1.00 83.94 93 ASP A C 1
ATOM 730 O O . ASP A 1 93 ? 19.712 10.984 -2.250 1.00 83.94 93 ASP A O 1
ATOM 734 N N . ASP A 1 94 ? 19.433 8.974 -3.194 1.00 79.00 94 ASP A N 1
ATOM 735 C CA . ASP A 1 94 ? 19.534 9.368 -4.598 1.00 79.00 94 ASP A CA 1
ATOM 736 C C . ASP A 1 94 ? 18.166 9.586 -5.266 1.00 79.00 94 ASP A C 1
ATOM 738 O O . ASP A 1 94 ? 18.091 9.676 -6.493 1.00 79.00 94 ASP A O 1
ATOM 742 N N . ASP A 1 95 ? 17.094 9.652 -4.469 1.00 77.12 95 ASP A N 1
ATOM 743 C CA . ASP A 1 95 ? 15.695 9.734 -4.901 1.00 77.12 95 ASP A CA 1
ATOM 744 C C . ASP A 1 95 ? 15.234 8.533 -5.754 1.00 77.12 95 ASP A C 1
ATOM 746 O O . ASP A 1 95 ? 14.178 8.571 -6.396 1.00 77.12 95 ASP A O 1
ATOM 750 N N . LEU A 1 96 ? 16.002 7.436 -5.760 1.00 78.19 96 LEU A N 1
ATOM 751 C CA . LEU A 1 96 ? 15.646 6.194 -6.439 1.00 78.19 96 LEU A CA 1
ATOM 752 C C . LEU A 1 96 ? 15.055 5.173 -5.463 1.00 78.19 96 LEU A C 1
ATOM 754 O O . LEU A 1 96 ? 15.275 5.240 -4.254 1.00 78.19 96 LEU A O 1
ATOM 758 N N . PRO A 1 97 ? 14.305 4.176 -5.957 1.00 83.69 97 PRO A N 1
ATOM 759 C CA . PRO A 1 97 ? 13.801 3.110 -5.102 1.00 83.69 97 PRO A CA 1
ATOM 760 C C . PRO A 1 97 ? 14.964 2.321 -4.506 1.00 83.69 97 PRO A C 1
ATOM 762 O O . PRO A 1 97 ? 15.926 1.995 -5.208 1.00 83.69 97 PRO A O 1
ATOM 765 N N . LYS A 1 98 ? 14.855 1.963 -3.225 1.00 87.75 98 LYS A N 1
ATOM 766 C CA . LYS A 1 98 ? 15.838 1.094 -2.570 1.00 87.75 98 LYS A CA 1
ATOM 767 C C . LYS A 1 98 ? 15.953 -0.253 -3.281 1.00 87.75 98 LYS A C 1
ATOM 769 O O . LYS A 1 98 ? 15.073 -0.677 -4.034 1.00 87.75 98 LYS A O 1
ATOM 774 N N . SER A 1 99 ? 17.052 -0.958 -3.018 1.00 89.44 99 SER A N 1
ATOM 775 C CA . SER A 1 99 ? 17.253 -2.279 -3.601 1.00 89.44 99 SER A CA 1
ATOM 776 C C . SER A 1 99 ? 16.142 -3.248 -3.181 1.00 89.44 99 SER A C 1
ATOM 778 O O . SER A 1 99 ? 15.552 -3.137 -2.106 1.00 89.44 99 SER A O 1
ATOM 780 N N . VAL A 1 100 ? 15.890 -4.258 -4.015 1.00 91.00 100 VAL A N 1
ATOM 781 C CA . VAL A 1 100 ? 14.910 -5.321 -3.734 1.00 91.00 100 VAL A CA 1
ATOM 782 C C . VAL A 1 100 ? 15.154 -5.982 -2.373 1.00 91.00 100 VAL A C 1
ATOM 784 O O . VAL A 1 100 ? 14.200 -6.326 -1.678 1.00 91.00 100 VAL A O 1
ATOM 787 N N . LEU A 1 101 ? 16.422 -6.154 -1.987 1.00 93.38 101 LEU A N 1
ATOM 788 C CA . LEU A 1 101 ? 16.791 -6.759 -0.709 1.00 93.38 101 LEU A CA 1
ATOM 789 C C . LEU A 1 101 ? 16.493 -5.830 0.470 1.00 93.38 101 LEU A C 1
ATOM 791 O O . LEU A 1 101 ? 15.975 -6.296 1.480 1.00 93.38 101 LEU A O 1
ATOM 795 N N . ASP A 1 102 ? 16.750 -4.531 0.328 1.00 95.81 102 ASP A N 1
ATOM 796 C CA . ASP A 1 102 ? 16.443 -3.554 1.376 1.00 95.81 102 ASP A CA 1
ATOM 797 C C . ASP A 1 102 ? 14.933 -3.421 1.578 1.00 95.81 102 ASP A C 1
ATOM 799 O O . ASP A 1 102 ? 14.461 -3.429 2.713 1.00 95.81 102 ASP A O 1
ATOM 803 N N . ILE A 1 103 ? 14.158 -3.373 0.489 1.00 95.88 103 ILE A N 1
ATOM 804 C CA . ILE A 1 103 ? 12.691 -3.339 0.563 1.00 95.88 103 ILE A CA 1
ATOM 805 C C . ILE A 1 103 ? 12.162 -4.617 1.226 1.00 95.88 103 ILE A C 1
ATOM 807 O O . ILE A 1 103 ? 11.320 -4.541 2.121 1.00 95.88 103 ILE A O 1
ATOM 811 N N . ALA A 1 104 ? 12.681 -5.790 0.851 1.00 96.50 104 ALA A N 1
ATOM 812 C CA . ALA A 1 104 ? 12.318 -7.049 1.498 1.00 96.50 104 ALA A CA 1
ATOM 813 C C . ALA A 1 104 ? 12.649 -7.040 3.001 1.00 96.50 104 ALA A C 1
ATOM 815 O O . ALA A 1 104 ? 11.842 -7.491 3.813 1.00 96.50 104 ALA A O 1
ATOM 816 N N . GLN A 1 105 ? 13.797 -6.482 3.391 1.00 97.88 105 GLN A N 1
ATOM 817 C CA . GLN A 1 105 ? 14.176 -6.354 4.795 1.00 97.88 105 GLN A CA 1
ATOM 818 C C . GLN A 1 105 ? 13.243 -5.403 5.557 1.00 97.88 105 GLN A C 1
ATOM 820 O O . GLN A 1 105 ? 12.856 -5.721 6.680 1.00 97.88 105 GLN A O 1
ATOM 825 N N . ILE A 1 106 ? 12.859 -4.269 4.961 1.00 97.94 106 ILE A N 1
ATOM 826 C CA . ILE A 1 106 ? 11.905 -3.312 5.547 1.00 97.94 106 ILE A CA 1
ATOM 827 C C . ILE A 1 106 ? 10.563 -4.000 5.817 1.00 97.94 106 ILE A C 1
ATOM 829 O O . ILE A 1 106 ? 10.072 -3.959 6.944 1.00 97.94 106 ILE A O 1
ATOM 833 N N . LEU A 1 107 ? 10.009 -4.690 4.816 1.00 98.06 107 LEU A N 1
ATOM 834 C CA . LEU A 1 107 ? 8.726 -5.391 4.932 1.00 98.06 107 LEU A CA 1
ATOM 835 C C . LEU A 1 107 ? 8.794 -6.530 5.961 1.00 98.06 107 LEU A C 1
ATOM 837 O O . LEU A 1 107 ? 7.954 -6.610 6.856 1.00 98.06 107 LEU A O 1
ATOM 841 N N . GLY A 1 108 ? 9.828 -7.372 5.896 1.00 98.00 108 GLY A N 1
ATOM 842 C CA . GLY A 1 108 ? 10.018 -8.464 6.853 1.00 98.00 108 GLY A CA 1
ATOM 843 C C . GLY A 1 108 ? 10.198 -7.966 8.289 1.00 98.00 108 GLY A C 1
ATOM 844 O O . GLY A 1 108 ? 9.641 -8.539 9.227 1.00 98.00 108 GLY A O 1
ATOM 845 N N . ASN A 1 109 ? 10.905 -6.846 8.473 1.00 97.81 109 ASN A N 1
ATOM 846 C CA . ASN A 1 109 ? 11.057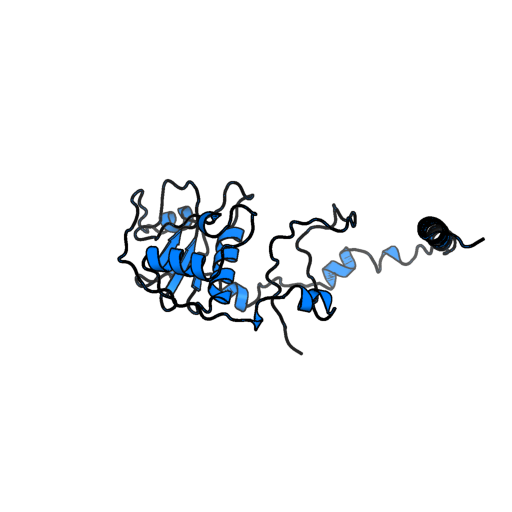 -6.217 9.783 1.00 97.81 109 ASN A CA 1
ATOM 847 C C . ASN A 1 109 ? 9.744 -5.697 10.361 1.00 97.81 109 ASN A C 1
ATOM 849 O O . ASN A 1 109 ? 9.565 -5.734 11.574 1.00 97.81 109 ASN A O 1
ATOM 853 N N . ALA A 1 110 ? 8.827 -5.271 9.499 1.00 96.94 110 ALA A N 1
ATOM 854 C CA . ALA A 1 110 ? 7.484 -4.863 9.880 1.00 96.94 110 ALA A CA 1
ATOM 855 C C . ALA A 1 110 ? 6.516 -6.049 10.077 1.00 96.94 110 ALA A C 1
ATOM 857 O O . ALA A 1 110 ? 5.323 -5.849 10.298 1.00 96.94 110 ALA A O 1
ATOM 858 N N . GLY A 1 111 ? 7.007 -7.291 9.992 1.00 97.38 111 GLY A N 1
ATOM 859 C CA . GLY A 1 111 ? 6.184 -8.488 10.155 1.00 97.38 111 GLY A CA 1
ATOM 860 C C . GLY A 1 111 ? 5.275 -8.779 8.962 1.00 97.38 111 GLY A C 1
ATOM 861 O O . GLY A 1 111 ? 4.232 -9.411 9.142 1.00 97.38 111 GLY A O 1
ATOM 862 N N . ILE A 1 112 ? 5.662 -8.308 7.771 1.00 97.88 112 ILE A N 1
ATOM 863 C CA . ILE A 1 112 ? 4.972 -8.548 6.502 1.00 97.88 112 ILE A CA 1
ATOM 864 C C . ILE A 1 112 ? 5.685 -9.672 5.741 1.00 97.88 112 ILE A C 1
ATOM 866 O O . ILE A 1 112 ? 6.902 -9.654 5.535 1.00 97.88 112 ILE A O 1
ATOM 870 N N . SER A 1 113 ? 4.911 -10.642 5.276 1.00 97.75 113 SER A N 1
ATOM 871 C CA . SER A 1 113 ? 5.299 -11.694 4.345 1.00 97.75 113 SER A CA 1
ATOM 872 C C . SER A 1 113 ? 4.684 -11.442 2.964 1.00 97.75 113 SER A C 1
ATOM 874 O O . SER A 1 113 ? 3.710 -10.712 2.822 1.00 97.75 113 SER A O 1
ATOM 876 N N . ARG A 1 114 ? 5.225 -12.070 1.914 1.00 97.06 114 ARG A N 1
ATOM 877 C CA . ARG A 1 114 ? 4.714 -11.903 0.537 1.00 97.06 114 ARG A CA 1
ATOM 878 C C . ARG A 1 114 ? 3.294 -12.460 0.321 1.00 97.06 114 ARG A C 1
ATOM 880 O O . ARG A 1 114 ? 2.667 -12.137 -0.680 1.00 97.06 114 ARG A O 1
ATOM 887 N N . ASN A 1 115 ? 2.829 -13.327 1.221 1.00 96.88 115 ASN A N 1
ATOM 888 C CA . ASN A 1 115 ? 1.528 -13.990 1.112 1.00 96.88 115 ASN A CA 1
ATOM 889 C C . ASN A 1 115 ? 0.429 -13.282 1.911 1.00 96.88 115 ASN A C 1
ATOM 891 O O . ASN A 1 115 ? -0.729 -13.691 1.815 1.00 96.88 115 ASN A O 1
ATOM 895 N N . ASP A 1 116 ? 0.790 -12.282 2.717 1.00 97.94 116 ASP A N 1
ATOM 896 C CA . ASP A 1 116 ? -0.194 -11.509 3.462 1.00 97.94 116 ASP A CA 1
ATOM 897 C C . ASP A 1 116 ? -1.100 -10.741 2.493 1.00 97.94 116 ASP A C 1
ATOM 899 O O . ASP A 1 116 ? -0.737 -10.482 1.349 1.00 97.94 116 ASP A O 1
ATOM 903 N N . SER A 1 117 ? -2.307 -10.416 2.942 1.00 97.75 117 SER A N 1
ATOM 904 C CA . SER A 1 117 ? -3.174 -9.486 2.225 1.00 97.75 117 SER A CA 1
ATOM 905 C C . SER A 1 117 ? -2.863 -8.080 2.718 1.00 97.75 117 SER A C 1
ATOM 907 O O . SER A 1 117 ? -2.861 -7.867 3.929 1.00 97.75 117 SER A O 1
ATOM 909 N N . ILE A 1 118 ? -2.550 -7.143 1.821 1.00 97.94 118 ILE A N 1
ATOM 910 C CA . ILE A 1 118 ? -2.170 -5.770 2.178 1.00 97.94 118 ILE A CA 1
ATOM 911 C C . ILE A 1 118 ? -3.133 -4.766 1.554 1.00 97.94 118 ILE A C 1
ATOM 913 O O . ILE A 1 118 ? -3.305 -4.731 0.336 1.00 97.94 118 ILE A O 1
ATOM 917 N N . VAL A 1 119 ? -3.663 -3.872 2.385 1.00 97.62 119 VAL A N 1
ATOM 918 C CA . VAL A 1 119 ? -4.414 -2.690 1.956 1.00 97.62 119 VAL A CA 1
ATOM 919 C C . VAL A 1 119 ? -3.585 -1.450 2.288 1.00 97.62 119 VAL A C 1
ATOM 921 O O . VAL A 1 119 ? -3.373 -1.112 3.451 1.00 97.62 119 VAL A O 1
ATOM 924 N N . ILE A 1 120 ? -3.081 -0.779 1.257 1.00 96.44 120 ILE A N 1
ATOM 925 C CA . ILE A 1 120 ? -2.231 0.409 1.388 1.00 96.44 120 ILE A CA 1
ATOM 926 C C . ILE A 1 120 ? -3.115 1.646 1.492 1.00 96.44 120 ILE A C 1
ATOM 928 O O . ILE A 1 120 ? -4.024 1.826 0.682 1.00 96.44 120 ILE A O 1
ATOM 932 N N . TYR A 1 121 ? -2.816 2.535 2.428 1.00 93.50 121 TYR A N 1
ATOM 933 C CA . TYR A 1 121 ? -3.451 3.845 2.509 1.00 93.50 121 TYR A CA 1
ATOM 934 C C . TYR A 1 121 ? -2.445 4.912 2.951 1.00 93.50 121 TYR A C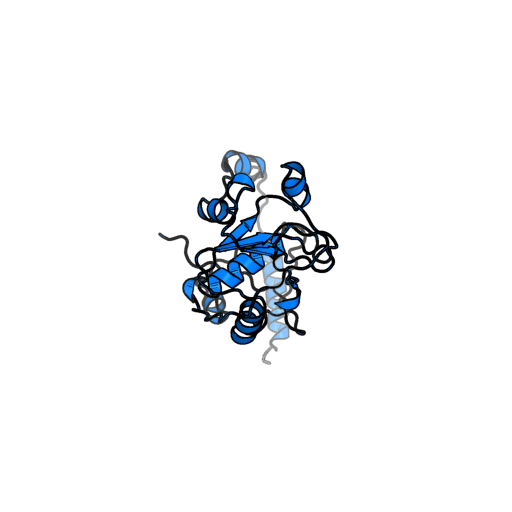 1
ATOM 936 O O . TYR A 1 121 ? -1.322 4.609 3.356 1.00 93.50 121 TYR A O 1
ATOM 944 N N . GLY A 1 122 ? -2.862 6.172 2.867 1.00 87.56 122 GLY A N 1
ATOM 945 C CA . GLY A 1 122 ? -2.064 7.319 3.286 1.00 87.56 122 GLY A CA 1
ATOM 946 C C . GLY A 1 122 ? -1.619 8.190 2.117 1.00 87.56 122 GLY A C 1
ATOM 947 O O . GLY A 1 122 ? -1.741 7.827 0.944 1.00 87.56 122 GLY A O 1
ATOM 948 N N . GLU A 1 123 ? -1.117 9.371 2.455 1.00 73.69 123 GLU A N 1
ATOM 949 C CA . GLU A 1 123 ? -0.774 10.419 1.496 1.00 73.69 123 GLU A CA 1
ATOM 950 C C . GLU A 1 123 ? 0.656 10.925 1.722 1.00 73.69 123 GLU A C 1
ATOM 952 O O . GLU A 1 123 ? 1.128 11.017 2.856 1.00 73.69 123 GLU A O 1
ATOM 957 N N . CYS A 1 124 ? 1.336 11.326 0.641 1.00 67.69 124 CYS A N 1
ATOM 958 C CA . CYS A 1 124 ? 2.536 12.162 0.735 1.00 67.69 124 CYS A CA 1
ATOM 959 C C . CYS A 1 124 ? 2.117 13.628 0.599 1.00 67.69 124 CYS A C 1
ATOM 961 O O . CYS A 1 124 ? 1.993 14.165 -0.508 1.00 67.69 124 CYS A O 1
ATOM 963 N N . MET A 1 125 ? 1.904 14.285 1.735 1.00 56.84 125 MET A N 1
ATOM 964 C CA . MET A 1 125 ? 1.562 15.706 1.777 1.00 56.84 125 MET A CA 1
ATOM 965 C C . MET A 1 125 ? 2.657 16.642 1.220 1.00 56.84 125 MET A C 1
ATOM 967 O O . MET A 1 125 ? 2.287 17.624 0.573 1.00 56.84 125 MET A O 1
ATOM 971 N N . PRO A 1 126 ? 3.977 16.371 1.344 1.00 55.34 126 PRO A N 1
ATOM 972 C CA . PRO A 1 126 ? 4.980 17.199 0.665 1.00 55.34 126 PRO A CA 1
ATOM 973 C C . PRO A 1 126 ? 5.097 16.938 -0.852 1.00 55.34 126 PRO A C 1
ATOM 975 O O . PRO A 1 126 ? 5.625 17.790 -1.565 1.00 55.34 126 PRO A O 1
ATOM 978 N N . CYS A 1 127 ? 4.564 15.826 -1.378 1.00 54.75 127 CYS A N 1
ATOM 979 C CA . CYS A 1 127 ? 4.655 15.452 -2.799 1.00 54.75 127 CYS A CA 1
ATOM 980 C C . CYS A 1 127 ? 3.497 15.977 -3.677 1.00 54.75 127 CYS A C 1
ATOM 982 O O . CYS A 1 127 ? 3.399 15.596 -4.843 1.00 54.75 127 CYS A O 1
ATOM 984 N N . GLY A 1 128 ? 2.608 16.825 -3.144 1.00 48.72 128 GLY A N 1
ATOM 985 C CA . GLY A 1 128 ? 1.458 17.374 -3.881 1.00 48.72 128 GLY A CA 1
ATOM 986 C C . GLY A 1 128 ? 0.102 16.710 -3.598 1.00 48.72 128 GLY A C 1
ATOM 987 O O . GLY A 1 128 ? -0.882 17.108 -4.221 1.00 48.72 128 GLY A O 1
ATOM 988 N N . GLY A 1 129 ? 0.029 15.774 -2.640 1.00 52.78 129 GLY A N 1
ATOM 989 C CA . GLY A 1 129 ? -1.216 15.131 -2.193 1.00 52.78 129 GLY A CA 1
ATOM 990 C C . GLY A 1 129 ? -1.790 14.078 -3.157 1.00 52.78 129 GLY A C 1
ATOM 991 O O . GLY A 1 129 ? -1.364 13.950 -4.305 1.00 52.78 129 GLY A O 1
ATOM 992 N N . GLY A 1 130 ? -2.776 13.307 -2.681 1.00 54.19 130 GLY A N 1
ATOM 993 C CA . GLY A 1 130 ? -3.486 12.277 -3.456 1.00 54.19 130 GLY A CA 1
ATOM 994 C C . GLY A 1 130 ? -2.871 10.863 -3.402 1.00 54.19 130 GLY A C 1
ATOM 995 O O . GLY A 1 130 ? -1.794 10.666 -2.840 1.00 54.19 130 GLY A O 1
ATOM 996 N N . PRO A 1 131 ? -3.526 9.851 -4.012 1.00 58.69 131 PRO A N 1
ATOM 997 C CA . PRO A 1 131 ? -3.199 8.424 -3.849 1.00 58.69 131 PRO A CA 1
ATOM 998 C C . PRO A 1 131 ? -1.938 7.972 -4.606 1.00 58.69 131 PRO A C 1
ATOM 1000 O O . PRO A 1 131 ? -1.644 6.775 -4.664 1.00 58.69 131 PRO A O 1
ATOM 1003 N N . ALA A 1 132 ? -1.204 8.895 -5.236 1.00 69.44 132 ALA A N 1
ATOM 1004 C CA . ALA A 1 132 ? -0.052 8.575 -6.076 1.00 69.44 132 ALA A CA 1
ATOM 1005 C C . ALA A 1 132 ? 1.044 7.783 -5.330 1.00 69.44 132 ALA A C 1
ATOM 1007 O O . ALA A 1 132 ? 1.500 6.776 -5.875 1.00 69.44 132 ALA A O 1
ATOM 1008 N N . PRO A 1 133 ? 1.417 8.120 -4.079 1.00 79.88 133 PRO A N 1
ATOM 1009 C CA . PRO A 1 133 ? 2.409 7.348 -3.332 1.00 79.88 133 PRO A CA 1
ATOM 1010 C C . PRO A 1 133 ? 1.895 5.955 -2.938 1.00 79.88 133 PRO A C 1
ATOM 1012 O O . PRO A 1 133 ? 2.616 4.974 -3.092 1.00 79.88 133 PRO A O 1
ATOM 1015 N N . ALA A 1 134 ? 0.631 5.822 -2.521 1.00 87.31 134 ALA A N 1
ATOM 1016 C CA . ALA A 1 134 ? 0.036 4.516 -2.218 1.00 87.31 134 ALA A CA 1
ATOM 1017 C C . ALA A 1 134 ? -0.025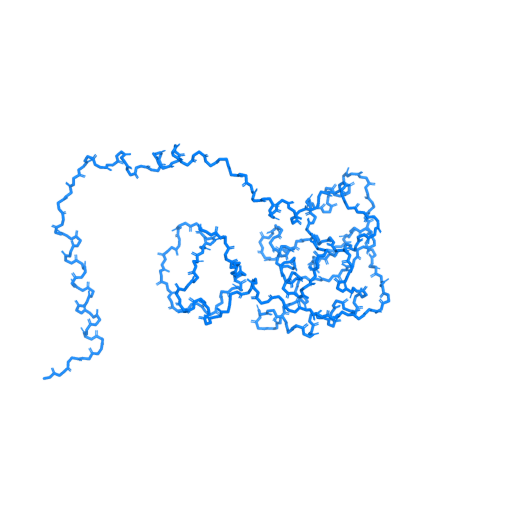 3.614 -3.468 1.00 87.31 134 ALA A C 1
ATOM 1019 O O . ALA A 1 134 ? 0.324 2.435 -3.419 1.00 87.31 134 ALA A O 1
ATOM 1020 N N . THR A 1 135 ? -0.374 4.196 -4.619 1.00 85.62 135 THR A N 1
ATOM 1021 C CA . THR A 1 135 ? -0.368 3.519 -5.926 1.00 85.62 135 THR A CA 1
ATOM 1022 C C . THR A 1 135 ? 1.046 3.112 -6.346 1.00 85.62 135 THR A C 1
ATOM 1024 O O . THR A 1 135 ? 1.252 2.036 -6.906 1.00 85.62 135 THR A O 1
ATOM 1027 N N . TYR A 1 136 ? 2.048 3.940 -6.057 1.00 85.56 136 TYR A N 1
ATOM 1028 C CA . TYR A 1 136 ? 3.442 3.599 -6.310 1.00 85.56 136 TYR A CA 1
ATOM 1029 C C . TYR A 1 136 ? 3.881 2.374 -5.494 1.00 85.56 136 TYR A C 1
ATOM 1031 O O . TYR A 1 136 ? 4.441 1.425 -6.048 1.00 85.56 136 TYR A O 1
ATOM 1039 N N . ILE A 1 137 ? 3.568 2.351 -4.193 1.00 91.19 137 ILE A N 1
ATOM 1040 C CA . ILE A 1 137 ? 3.864 1.210 -3.315 1.00 91.19 137 ILE A CA 1
ATOM 1041 C C . ILE A 1 137 ? 3.096 -0.043 -3.755 1.00 91.19 137 ILE A C 1
ATOM 1043 O O . ILE A 1 137 ? 3.678 -1.128 -3.755 1.00 91.19 137 ILE A O 1
ATOM 1047 N N . TYR A 1 138 ? 1.848 0.093 -4.222 1.00 92.88 138 TYR A N 1
ATOM 1048 C CA . TYR A 1 138 ? 1.092 -1.009 -4.828 1.00 92.88 138 TYR A CA 1
ATOM 1049 C C . TYR A 1 138 ? 1.890 -1.666 -5.956 1.00 92.88 138 TYR A C 1
ATOM 1051 O O . TYR A 1 138 ? 2.170 -2.865 -5.905 1.00 92.88 138 TYR A O 1
ATOM 1059 N N . TRP A 1 139 ? 2.329 -0.888 -6.948 1.00 88.25 139 TRP A N 1
ATOM 1060 C CA . TRP A 1 139 ? 3.061 -1.437 -8.087 1.00 88.25 139 TRP A CA 1
ATOM 1061 C C . TRP A 1 139 ? 4.443 -1.964 -7.709 1.00 88.25 139 TRP A C 1
ATOM 1063 O O . TRP A 1 139 ? 4.866 -2.990 -8.238 1.00 88.25 139 TRP A O 1
ATOM 1073 N N . MET A 1 140 ? 5.129 -1.322 -6.763 1.00 90.81 140 MET A N 1
ATOM 1074 C CA . MET A 1 140 ? 6.372 -1.845 -6.199 1.00 90.81 140 MET A CA 1
ATOM 1075 C C . MET A 1 140 ? 6.156 -3.247 -5.607 1.00 90.81 140 MET A C 1
ATOM 1077 O O . MET A 1 140 ? 6.922 -4.164 -5.904 1.00 90.81 140 MET A O 1
ATOM 1081 N N . LEU A 1 141 ? 5.086 -3.456 -4.833 1.00 94.19 141 LEU A N 1
ATOM 1082 C CA . LEU A 1 141 ? 4.740 -4.770 -4.288 1.00 94.19 141 LEU A CA 1
ATOM 1083 C C . LEU A 1 141 ? 4.348 -5.765 -5.393 1.00 94.19 141 LEU A C 1
ATOM 1085 O O . LEU A 1 141 ? 4.800 -6.914 -5.348 1.00 94.19 141 LEU A O 1
ATOM 1089 N N . LYS A 1 142 ? 3.621 -5.337 -6.438 1.00 90.62 142 LYS A N 1
ATOM 1090 C CA . LYS A 1 142 ? 3.372 -6.176 -7.628 1.00 90.62 142 LYS A CA 1
ATOM 1091 C C . LYS A 1 142 ? 4.682 -6.625 -8.286 1.00 90.62 142 LYS A C 1
ATOM 1093 O O . LYS A 1 142 ? 4.831 -7.813 -8.562 1.00 90.62 142 LYS A O 1
ATOM 1098 N N . CYS A 1 143 ? 5.653 -5.727 -8.472 1.00 87.50 143 CYS A N 1
ATOM 1099 C CA . CYS A 1 143 ? 6.987 -6.036 -9.012 1.00 87.50 143 CYS A CA 1
ATOM 1100 C C . CYS A 1 143 ? 7.745 -7.061 -8.164 1.00 87.50 143 CYS A C 1
ATOM 1102 O O . CYS A 1 143 ? 8.478 -7.884 -8.709 1.00 87.50 143 CYS A O 1
ATOM 1104 N N . LEU A 1 144 ? 7.541 -7.050 -6.845 1.00 91.06 144 LEU A N 1
ATOM 1105 C CA . LEU A 1 144 ? 8.114 -8.015 -5.902 1.00 91.06 144 LEU A CA 1
ATOM 1106 C C . LEU A 1 144 ? 7.335 -9.341 -5.825 1.00 91.06 144 LEU A C 1
ATOM 1108 O O . LEU A 1 144 ? 7.676 -10.199 -5.003 1.00 91.06 144 LEU A O 1
ATOM 1112 N N . GLY A 1 145 ? 6.307 -9.517 -6.659 1.00 90.75 145 GLY A N 1
ATOM 1113 C CA . GLY A 1 145 ? 5.495 -10.728 -6.722 1.00 90.75 145 GLY A CA 1
ATOM 1114 C C . GLY A 1 145 ? 4.518 -10.873 -5.561 1.00 90.75 145 GLY A C 1
ATOM 1115 O O . GLY A 1 145 ? 4.203 -12.002 -5.183 1.00 90.75 145 GLY A O 1
ATOM 1116 N N . HIS A 1 146 ? 4.090 -9.754 -4.970 1.00 95.50 146 HIS A N 1
ATOM 1117 C CA . HIS A 1 146 ? 3.017 -9.707 -3.983 1.00 95.50 146 HIS A CA 1
ATOM 1118 C C . HIS A 1 146 ? 1.666 -9.775 -4.706 1.00 95.50 146 HIS A C 1
ATOM 1120 O O . HIS A 1 146 ? 1.324 -8.923 -5.537 1.00 95.50 146 HIS A O 1
ATOM 1126 N N . GLU A 1 147 ? 0.906 -10.834 -4.452 1.00 93.25 147 GLU A N 1
ATOM 1127 C CA . GLU A 1 147 ? -0.334 -11.087 -5.188 1.00 93.25 147 GLU A CA 1
ATOM 1128 C C . GLU A 1 147 ? -1.505 -10.303 -4.594 1.00 93.25 147 GLU A C 1
ATOM 1130 O O . GLU A 1 147 ? -2.169 -9.572 -5.334 1.00 93.25 147 GLU A O 1
ATOM 1135 N N . ASN A 1 148 ? -1.673 -10.390 -3.271 1.00 96.00 148 ASN A N 1
ATOM 1136 C CA . ASN A 1 148 ? -2.797 -9.843 -2.513 1.00 96.00 148 ASN A CA 1
ATOM 1137 C C . ASN A 1 148 ? -2.475 -8.438 -1.995 1.00 96.00 148 ASN A C 1
ATOM 1139 O O . ASN A 1 148 ? -2.180 -8.239 -0.822 1.00 96.00 148 ASN A O 1
ATOM 1143 N N . VAL A 1 149 ? -2.476 -7.462 -2.894 1.00 96.19 149 VAL A N 1
ATOM 1144 C CA . VAL A 1 149 ? -2.273 -6.056 -2.539 1.00 96.19 149 VAL A CA 1
ATOM 1145 C C . VAL A 1 149 ? -3.347 -5.206 -3.199 1.00 96.19 149 VAL A C 1
ATOM 1147 O O . VAL A 1 149 ? -3.706 -5.462 -4.349 1.00 96.19 149 VAL A O 1
ATOM 1150 N N . SER A 1 150 ? -3.841 -4.204 -2.481 1.00 95.81 150 SER A N 1
ATOM 1151 C CA . SER A 1 150 ? -4.793 -3.193 -2.946 1.00 95.81 150 SER A CA 1
ATOM 1152 C C . SER A 1 150 ? -4.509 -1.839 -2.285 1.00 95.81 150 SER A C 1
ATOM 1154 O O . SER A 1 150 ? -3.712 -1.736 -1.354 1.00 95.81 150 SER A O 1
ATOM 1156 N N . VAL A 1 151 ? -5.145 -0.785 -2.783 1.00 94.69 151 VAL A N 1
ATOM 1157 C CA . VAL A 1 151 ? -5.106 0.576 -2.235 1.00 94.69 151 VAL A CA 1
ATOM 1158 C C . VAL A 1 151 ? -6.490 0.906 -1.692 1.00 94.69 151 VAL A C 1
ATOM 1160 O O . VAL A 1 151 ? -7.480 0.656 -2.375 1.00 94.69 151 VAL A O 1
ATOM 1163 N N . LEU A 1 152 ? -6.578 1.451 -0.483 1.00 94.56 152 LEU A N 1
ATOM 1164 C CA . LEU A 1 152 ? -7.849 1.863 0.109 1.00 94.56 152 LEU A CA 1
ATOM 1165 C C . LEU A 1 152 ? -8.541 2.912 -0.778 1.00 94.56 152 LEU A C 1
ATOM 1167 O O . LEU A 1 152 ? -7.931 3.906 -1.173 1.00 94.56 152 LEU A O 1
ATOM 1171 N N . ASP A 1 153 ? -9.818 2.694 -1.081 1.00 91.62 153 ASP A N 1
ATOM 1172 C CA . ASP A 1 153 ? -10.664 3.666 -1.776 1.00 91.62 153 ASP A CA 1
ATOM 1173 C C . ASP A 1 153 ? -11.262 4.645 -0.761 1.00 91.62 153 ASP A C 1
ATOM 1175 O O . ASP A 1 153 ? -12.375 4.461 -0.262 1.00 91.62 153 ASP A O 1
ATOM 1179 N N . GLY A 1 154 ? -10.468 5.649 -0.400 1.00 88.88 154 GLY A N 1
ATOM 1180 C CA . GLY A 1 154 ? -10.842 6.690 0.553 1.00 88.88 154 GLY A CA 1
ATOM 1181 C C . GLY A 1 154 ? -9.677 7.114 1.439 1.00 88.88 154 GLY A C 1
ATOM 1182 O O . GLY A 1 154 ? -8.560 6.600 1.328 1.00 88.88 154 GLY A O 1
ATOM 1183 N N . THR A 1 155 ? -9.944 8.065 2.328 1.00 88.94 155 THR A N 1
ATOM 1184 C CA . THR A 1 155 ? -8.974 8.553 3.315 1.00 88.94 155 THR A CA 1
ATOM 1185 C C . THR A 1 155 ? -9.226 7.969 4.709 1.00 88.94 155 THR A C 1
ATOM 1187 O O . THR A 1 155 ? -10.213 7.272 4.963 1.00 88.94 155 THR A O 1
ATOM 1190 N N . ILE A 1 156 ? -8.340 8.279 5.661 1.00 90.94 156 ILE A N 1
ATOM 1191 C CA . ILE A 1 156 ? -8.558 7.954 7.079 1.00 90.94 156 ILE A CA 1
ATOM 1192 C C . ILE A 1 156 ? -9.797 8.668 7.652 1.00 90.94 156 ILE A C 1
ATOM 1194 O O . ILE A 1 156 ? -10.444 8.159 8.570 1.00 90.94 156 ILE A O 1
ATOM 1198 N N . GLU A 1 157 ? -10.159 9.838 7.123 1.00 90.94 157 GLU A N 1
ATOM 1199 C CA . GLU A 1 157 ? -11.395 10.538 7.478 1.00 90.94 157 GLU A CA 1
ATOM 1200 C C . GLU A 1 157 ? -12.623 9.771 6.996 1.00 90.94 157 GLU A C 1
ATOM 1202 O O . GLU A 1 157 ? -13.569 9.629 7.772 1.00 90.94 157 GLU A O 1
ATOM 1207 N N . ASP A 1 158 ? -12.597 9.236 5.772 1.00 93.06 158 ASP A N 1
ATOM 1208 C CA . ASP A 1 158 ? -13.676 8.390 5.255 1.00 93.06 158 ASP A CA 1
ATOM 1209 C C . ASP A 1 158 ? -13.820 7.121 6.104 1.00 93.06 158 ASP A C 1
ATOM 1211 O O . ASP A 1 158 ? -14.928 6.771 6.516 1.00 93.06 158 ASP A O 1
ATOM 1215 N N . TRP A 1 159 ? -12.699 6.484 6.462 1.00 94.81 159 TRP A N 1
ATOM 1216 C CA . TRP A 1 159 ? -12.672 5.343 7.380 1.00 94.81 159 TRP A CA 1
ATOM 1217 C C . TRP A 1 159 ? -13.339 5.679 8.719 1.00 94.81 159 TRP A C 1
ATOM 1219 O O . TRP A 1 159 ? -14.285 5.007 9.136 1.00 94.81 159 TRP A O 1
ATOM 1229 N N . ALA A 1 160 ? -12.924 6.771 9.363 1.00 94.50 160 ALA A N 1
ATOM 1230 C CA . ALA A 1 160 ? -13.504 7.214 10.628 1.00 94.50 160 ALA A CA 1
ATOM 1231 C C . ALA A 1 160 ? -14.996 7.581 10.501 1.00 94.50 160 ALA A C 1
ATOM 1233 O O . ALA A 1 160 ? -15.776 7.325 11.420 1.00 94.50 160 ALA A O 1
ATOM 1234 N N . ALA A 1 161 ? -15.421 8.145 9.366 1.00 96.44 161 ALA A N 1
ATOM 1235 C CA . ALA A 1 161 ? -16.816 8.502 9.108 1.00 96.44 161 ALA A CA 1
ATOM 1236 C C . ALA A 1 161 ? -17.744 7.278 9.022 1.00 96.44 161 ALA A C 1
ATOM 1238 O O . ALA A 1 161 ? -18.935 7.398 9.317 1.00 96.44 161 ALA A O 1
ATOM 1239 N N . THR A 1 162 ? -17.213 6.094 8.694 1.00 96.06 162 THR A N 1
ATOM 1240 C CA . THR A 1 162 ? -17.964 4.825 8.766 1.00 96.06 162 THR A CA 1
ATOM 1241 C C . THR A 1 162 ? -18.123 4.278 10.192 1.00 96.06 162 THR A C 1
ATOM 1243 O O . THR A 1 162 ? -18.820 3.286 10.397 1.00 96.06 162 THR A O 1
ATOM 1246 N N . GLY A 1 163 ? -17.527 4.936 11.193 1.00 95.81 163 GLY A N 1
ATOM 1247 C CA . GLY A 1 163 ? -17.556 4.513 12.594 1.00 95.81 163 GLY A CA 1
ATOM 1248 C C . GLY A 1 163 ? -16.509 3.456 12.950 1.00 95.81 163 GLY A C 1
ATOM 1249 O O . GLY A 1 163 ? -16.587 2.878 14.034 1.00 95.81 163 GLY A O 1
ATOM 1250 N N . LEU A 1 164 ? -15.549 3.197 12.058 1.00 95.12 164 LEU A N 1
ATOM 1251 C CA . LEU A 1 164 ? -14.428 2.292 12.298 1.00 95.12 164 LEU A CA 1
ATOM 1252 C C . LEU A 1 164 ? -13.326 2.968 13.139 1.00 95.12 164 LEU A C 1
ATOM 1254 O O . LEU A 1 164 ? -13.185 4.196 13.113 1.00 95.12 164 LEU A O 1
ATOM 1258 N N . PRO A 1 165 ? -12.551 2.184 13.911 1.00 94.75 165 PRO A N 1
ATOM 1259 C CA . PRO A 1 165 ? -11.607 2.724 14.878 1.00 94.75 165 PRO A CA 1
ATOM 1260 C C . PRO A 1 165 ? -10.367 3.344 14.225 1.00 94.75 165 PRO A C 1
ATOM 1262 O O . PRO A 1 165 ? -9.889 2.916 13.171 1.00 94.75 165 PRO A O 1
ATOM 1265 N N . ILE A 1 166 ? -9.841 4.356 14.910 1.00 95.31 166 ILE A N 1
ATOM 1266 C CA . ILE A 1 166 ? -8.594 5.060 14.612 1.00 95.31 166 ILE A CA 1
ATOM 1267 C C . ILE A 1 166 ? -7.800 5.213 15.909 1.00 95.31 166 ILE A C 1
ATOM 1269 O O . ILE A 1 166 ? -8.380 5.285 16.995 1.00 95.31 166 ILE A O 1
ATOM 1273 N N . THR A 1 167 ? -6.483 5.312 15.800 1.00 94.81 167 THR A N 1
ATOM 1274 C CA . THR A 1 167 ? -5.573 5.387 16.943 1.00 94.81 167 THR A CA 1
ATOM 1275 C C . THR A 1 167 ? -4.432 6.371 16.693 1.00 94.81 167 THR A C 1
ATOM 1277 O O . THR A 1 167 ? -4.152 6.745 15.556 1.00 94.81 167 THR A O 1
ATOM 1280 N N . ASN A 1 168 ? -3.765 6.782 17.770 1.00 92.44 168 ASN A N 1
ATOM 1281 C CA . ASN A 1 168 ? -2.506 7.533 17.725 1.00 92.44 168 ASN A CA 1
ATOM 1282 C C . ASN A 1 168 ? -1.317 6.653 18.161 1.00 92.44 168 ASN A C 1
ATOM 1284 O O . ASN A 1 168 ? -0.212 7.155 18.364 1.00 92.44 168 ASN A O 1
ATOM 1288 N N . GLU A 1 169 ? -1.555 5.360 18.383 1.00 87.75 169 GLU A N 1
ATOM 1289 C CA . GLU A 1 169 ? -0.546 4.387 18.789 1.00 87.75 169 GLU A CA 1
ATOM 1290 C C . GLU A 1 169 ? -0.013 3.620 17.576 1.00 87.75 169 GLU A C 1
ATOM 1292 O O . GLU A 1 169 ? -0.715 3.438 16.582 1.00 87.75 169 GLU A O 1
ATOM 1297 N N . SER A 1 170 ? 1.239 3.168 17.653 1.00 80.75 170 SER A N 1
ATOM 1298 C CA . SER A 1 170 ? 1.838 2.337 16.614 1.00 80.75 170 SER A CA 1
ATOM 1299 C C . SER A 1 170 ? 1.602 0.852 16.880 1.00 80.75 170 SER A C 1
ATOM 1301 O O . SER A 1 170 ? 1.718 0.371 18.009 1.00 80.75 170 SER A O 1
ATOM 1303 N N . THR A 1 171 ? 1.331 0.102 15.814 1.00 87.00 171 THR A N 1
ATOM 1304 C CA . THR A 1 171 ? 1.176 -1.353 15.881 1.00 87.00 171 THR A CA 1
ATOM 1305 C C . THR A 1 171 ? 2.531 -2.033 15.728 1.00 87.00 171 THR A C 1
ATOM 1307 O O . THR A 1 171 ? 3.294 -1.731 14.808 1.00 87.00 171 THR A O 1
ATOM 1310 N N . PHE A 1 172 ? 2.832 -2.995 16.602 1.00 86.94 172 PHE A N 1
ATOM 1311 C CA . PHE A 1 172 ? 4.018 -3.841 16.481 1.00 86.94 172 PHE A CA 1
ATOM 1312 C C . PHE A 1 172 ? 3.636 -5.263 16.077 1.00 86.94 172 PHE A C 1
ATOM 1314 O O . PHE A 1 172 ? 2.748 -5.876 16.670 1.00 86.94 172 PHE A O 1
ATOM 1321 N N . ARG A 1 173 ? 4.366 -5.819 15.110 1.00 93.44 173 ARG A N 1
ATOM 1322 C CA . ARG A 1 173 ? 4.241 -7.215 14.688 1.00 93.44 173 ARG A CA 1
ATOM 1323 C C . ARG A 1 173 ? 5.584 -7.928 14.837 1.00 93.44 173 ARG A C 1
ATOM 1325 O O . ARG A 1 173 ? 6.625 -7.313 14.609 1.00 93.44 173 ARG A O 1
ATOM 1332 N N . PRO A 1 174 ? 5.593 -9.224 15.194 1.00 95.25 174 PRO A N 1
ATOM 1333 C CA . PRO A 1 174 ? 6.811 -10.019 15.150 1.00 95.25 174 PRO A CA 1
ATOM 1334 C C . PRO A 1 174 ? 7.413 -10.024 13.745 1.00 95.25 174 PRO A C 1
ATOM 1336 O O . PRO A 1 174 ? 6.684 -10.096 12.757 1.00 95.25 174 PRO A O 1
ATOM 1339 N N . HIS A 1 175 ? 8.743 -10.012 13.674 1.00 95.94 175 HIS A N 1
ATOM 1340 C CA . HIS A 1 175 ? 9.475 -10.123 12.416 1.00 95.94 175 HIS A CA 1
ATOM 1341 C C . HIS A 1 175 ? 9.001 -11.324 11.584 1.00 95.94 175 HIS A C 1
ATOM 1343 O O . HIS A 1 175 ? 8.801 -12.425 12.106 1.00 95.94 175 HIS A O 1
ATOM 1349 N N . ALA A 1 176 ? 8.898 -11.113 10.276 1.00 96.62 176 ALA A N 1
ATOM 1350 C CA . ALA A 1 176 ? 8.578 -12.125 9.283 1.00 96.62 176 ALA A CA 1
ATOM 1351 C C . ALA A 1 176 ? 9.682 -12.199 8.220 1.00 96.62 176 ALA A C 1
ATOM 1353 O O . ALA A 1 176 ? 10.501 -11.293 8.065 1.00 96.62 176 ALA A O 1
ATOM 1354 N N . ASN A 1 177 ? 9.688 -13.287 7.454 1.00 96.81 177 ASN A N 1
ATOM 1355 C CA . ASN A 1 177 ? 10.548 -13.399 6.283 1.00 96.81 177 ASN A CA 1
ATOM 1356 C C . ASN A 1 177 ? 9.783 -12.930 5.045 1.00 96.81 177 ASN A C 1
ATOM 1358 O O . ASN A 1 177 ? 8.839 -13.590 4.606 1.00 96.81 177 ASN A O 1
ATOM 1362 N N . TYR A 1 178 ? 10.235 -11.835 4.439 1.00 97.94 178 TYR A N 1
ATOM 1363 C CA . TYR A 1 178 ? 9.761 -11.414 3.127 1.00 97.94 178 TYR A CA 1
ATOM 1364 C C . TYR A 1 178 ? 10.688 -11.969 2.043 1.00 97.94 178 TYR A C 1
ATOM 1366 O O . TYR A 1 178 ? 11.841 -11.563 1.923 1.00 97.94 178 TYR A O 1
ATOM 1374 N N . THR A 1 179 ? 10.208 -12.924 1.246 1.00 97.00 179 THR A N 1
ATOM 1375 C CA . THR A 1 179 ? 10.973 -13.488 0.120 1.00 97.00 179 THR A CA 1
ATOM 1376 C C . THR A 1 179 ? 10.403 -12.964 -1.199 1.00 97.00 179 THR A C 1
ATOM 1378 O O . THR A 1 179 ? 9.333 -13.435 -1.594 1.00 97.00 179 THR A O 1
ATOM 1381 N N . PRO A 1 180 ? 11.067 -12.005 -1.875 1.00 92.88 180 PRO A N 1
ATOM 1382 C CA . PRO A 1 180 ? 10.558 -11.409 -3.106 1.00 92.88 180 PRO A CA 1
ATOM 1383 C C . PRO A 1 180 ? 10.637 -12.385 -4.287 1.00 92.88 180 PRO A C 1
ATOM 1385 O O . PRO A 1 180 ? 11.543 -13.214 -4.372 1.00 92.88 180 PRO A O 1
ATOM 1388 N N . MET A 1 181 ? 9.708 -12.244 -5.230 1.00 91.81 181 MET A N 1
ATOM 1389 C CA . MET A 1 181 ? 9.704 -12.949 -6.511 1.00 91.81 181 MET A CA 1
ATOM 1390 C C . MET A 1 181 ? 9.522 -11.921 -7.623 1.00 91.81 181 MET A C 1
ATOM 1392 O O . MET A 1 181 ? 8.412 -11.465 -7.872 1.00 91.81 181 MET A O 1
ATOM 1396 N N . LEU A 1 182 ? 10.620 -11.529 -8.267 1.00 85.50 182 LEU A N 1
ATOM 1397 C CA . LEU A 1 182 ? 10.580 -10.453 -9.253 1.00 85.50 182 LEU A CA 1
ATOM 1398 C C . LEU A 1 182 ? 9.761 -10.841 -10.484 1.00 85.50 182 LEU A C 1
ATOM 1400 O O . LEU A 1 182 ? 10.062 -11.832 -11.150 1.00 85.50 182 LEU A O 1
ATOM 1404 N N . ILE A 1 183 ? 8.761 -10.020 -10.800 1.00 79.44 183 ILE A N 1
ATOM 1405 C CA . ILE A 1 183 ? 7.965 -10.134 -12.022 1.00 79.44 183 ILE A CA 1
ATOM 1406 C C . ILE A 1 183 ? 8.544 -9.159 -13.050 1.00 79.44 183 ILE A C 1
ATOM 1408 O O . ILE A 1 183 ? 8.336 -7.951 -12.970 1.00 79.44 183 ILE A O 1
ATOM 1412 N N . SER A 1 184 ? 9.291 -9.681 -14.024 1.00 67.62 184 SER A N 1
ATOM 1413 C CA . SER A 1 184 ? 9.952 -8.869 -15.057 1.00 67.62 184 SER A CA 1
ATOM 1414 C C . SER A 1 184 ? 8.990 -8.216 -16.048 1.00 67.62 184 SER A C 1
ATOM 1416 O O . SER A 1 184 ? 9.329 -7.206 -16.655 1.00 67.62 184 SER A O 1
ATOM 1418 N N . ASP A 1 185 ? 7.795 -8.781 -16.217 1.00 69.12 185 ASP A N 1
ATOM 1419 C CA . ASP A 1 185 ? 6.881 -8.424 -17.310 1.00 69.12 185 ASP A CA 1
ATOM 1420 C C . ASP A 1 185 ? 6.189 -7.065 -17.106 1.00 69.12 185 ASP A C 1
ATOM 1422 O O . ASP A 1 185 ? 5.644 -6.486 -18.047 1.00 69.12 185 ASP A O 1
ATOM 1426 N N . ILE A 1 186 ? 6.259 -6.525 -15.890 1.00 67.12 186 ILE A N 1
ATOM 1427 C CA . ILE A 1 186 ? 5.676 -5.232 -15.507 1.00 67.12 186 ILE A CA 1
ATOM 1428 C C . ILE A 1 186 ? 6.722 -4.115 -15.364 1.00 67.12 186 ILE A C 1
ATOM 1430 O O . ILE A 1 186 ? 6.375 -2.991 -15.014 1.00 67.12 186 ILE A O 1
ATOM 1434 N N . ILE A 1 187 ? 7.995 -4.402 -15.666 1.00 66.62 187 ILE A N 1
ATOM 1435 C CA . ILE A 1 187 ? 9.098 -3.437 -15.596 1.00 66.62 187 ILE A CA 1
ATOM 1436 C C . ILE A 1 187 ? 9.598 -3.132 -17.012 1.00 66.62 187 ILE A C 1
ATOM 1438 O O . ILE A 1 187 ? 10.208 -3.976 -17.670 1.00 66.62 187 ILE A O 1
ATOM 1442 N N . GLY A 1 188 ? 9.427 -1.894 -17.478 1.00 65.81 188 GLY A N 1
ATOM 1443 C CA . GLY A 1 188 ? 10.148 -1.426 -18.664 1.00 65.81 188 GLY A CA 1
ATOM 1444 C C . GLY A 1 188 ? 11.589 -1.094 -18.322 1.00 65.81 188 GLY A C 1
ATOM 1445 O O . GLY A 1 188 ? 11.870 -0.039 -17.761 1.00 65.81 188 GLY A O 1
ATOM 1446 N N . SER A 1 189 ? 12.514 -1.975 -18.692 1.00 66.19 189 SER A N 1
ATOM 1447 C CA . SER A 1 189 ? 13.940 -1.664 -18.603 1.00 66.19 189 SER A CA 1
ATOM 1448 C C . SER A 1 189 ? 14.318 -0.516 -19.543 1.00 66.19 189 SER A C 1
ATOM 1450 O O . SER A 1 189 ? 13.687 -0.310 -20.585 1.00 66.19 189 SER A O 1
ATOM 1452 N N . TYR A 1 190 ? 15.395 0.199 -19.207 1.00 69.19 190 TYR A N 1
ATOM 1453 C CA . TYR A 1 190 ? 15.964 1.229 -20.080 1.00 69.19 190 TYR A CA 1
ATOM 1454 C C . TYR A 1 190 ? 16.195 0.691 -21.499 1.00 69.19 190 TYR A C 1
ATOM 1456 O O . TYR A 1 190 ? 15.735 1.287 -22.468 1.00 69.19 190 TYR A O 1
ATOM 1464 N N . ASP A 1 191 ? 16.809 -0.488 -21.622 1.00 68.06 191 ASP A N 1
ATOM 1465 C CA . ASP A 1 191 ? 17.060 -1.128 -22.916 1.00 68.06 191 ASP A CA 1
ATOM 1466 C C . ASP A 1 191 ? 15.766 -1.445 -23.677 1.00 68.06 191 ASP A C 1
ATOM 1468 O O . ASP A 1 191 ? 15.706 -1.279 -24.897 1.00 68.06 191 ASP A O 1
ATOM 1472 N N . TYR A 1 192 ? 14.704 -1.863 -22.977 1.00 70.81 192 TYR A N 1
ATOM 1473 C CA . TYR A 1 192 ? 13.399 -2.101 -23.593 1.00 70.81 192 TYR A CA 1
ATOM 1474 C C . TYR A 1 192 ? 12.789 -0.810 -24.145 1.00 70.81 192 TYR A C 1
ATOM 1476 O O . TYR A 1 192 ? 12.341 -0.792 -25.295 1.00 70.81 192 TYR A O 1
ATOM 1484 N N . VAL A 1 193 ? 12.829 0.282 -23.378 1.00 72.75 193 VAL A N 1
ATOM 1485 C CA . VAL A 1 193 ? 12.352 1.597 -23.831 1.00 72.75 193 VAL A CA 1
ATOM 1486 C C . VAL A 1 193 ? 13.180 2.085 -25.023 1.00 72.75 193 VAL A C 1
ATOM 1488 O O . VAL A 1 193 ? 12.625 2.447 -26.062 1.00 72.75 193 VAL A O 1
ATOM 1491 N N . MET A 1 194 ? 14.507 1.989 -24.932 1.00 69.81 194 MET A N 1
ATOM 1492 C CA . MET A 1 194 ? 15.431 2.398 -25.993 1.00 69.81 194 MET A CA 1
ATOM 1493 C C . MET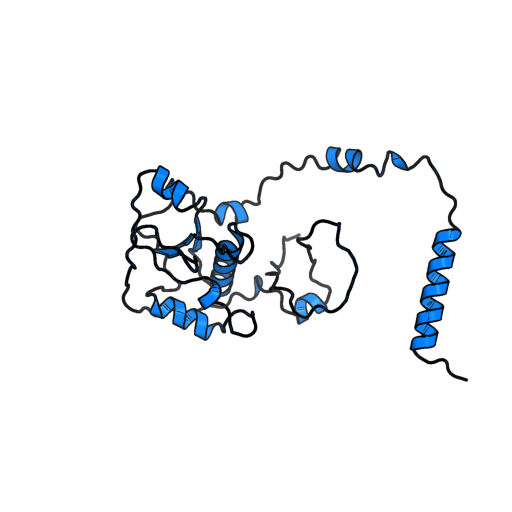 A 1 194 ? 15.355 1.521 -27.247 1.00 69.81 194 MET A C 1
ATOM 1495 O O . MET A 1 194 ? 15.759 1.959 -28.324 1.00 69.81 194 MET A O 1
ATOM 1499 N N . SER A 1 195 ? 14.798 0.311 -27.153 1.00 76.12 195 SER A N 1
ATOM 1500 C CA . SER A 1 195 ? 14.586 -0.561 -28.313 1.00 76.12 195 SER A CA 1
ATOM 1501 C C . SER A 1 195 ? 13.517 -0.050 -29.291 1.00 76.12 195 SER A C 1
ATOM 1503 O O . SER A 1 195 ? 13.366 -0.620 -30.372 1.00 76.12 195 SER A O 1
ATOM 1505 N N . GLY A 1 196 ? 12.754 0.987 -28.918 1.00 72.75 196 GLY A N 1
ATOM 1506 C CA . GLY A 1 196 ? 11.663 1.546 -29.724 1.00 72.75 196 GLY A CA 1
ATOM 1507 C C . GLY A 1 196 ? 10.392 0.689 -29.741 1.00 72.75 196 GLY A C 1
ATOM 1508 O O . GLY A 1 196 ? 9.467 0.980 -30.492 1.00 72.75 196 GLY A O 1
ATOM 1509 N N . LYS A 1 197 ? 10.339 -0.375 -28.928 1.00 72.31 197 LYS A N 1
ATOM 1510 C CA . LYS A 1 197 ? 9.172 -1.264 -28.794 1.00 72.31 197 LYS A CA 1
ATOM 1511 C C . LYS A 1 197 ? 8.149 -0.771 -27.767 1.00 72.31 197 LYS A C 1
ATOM 1513 O O . LYS A 1 197 ? 7.022 -1.259 -27.760 1.00 72.31 197 LYS A O 1
ATOM 1518 N N . ALA A 1 198 ? 8.534 0.157 -26.893 1.00 70.75 198 ALA A N 1
ATOM 1519 C CA . ALA A 1 198 ? 7.647 0.740 -25.894 1.00 70.75 198 ALA A CA 1
ATOM 1520 C C . ALA A 1 198 ? 6.836 1.904 -26.486 1.00 70.75 198 ALA A C 1
ATOM 1522 O O . ALA A 1 198 ? 7.372 2.729 -27.222 1.00 70.75 198 ALA A O 1
ATOM 1523 N N . THR A 1 199 ? 5.556 1.997 -26.120 1.00 69.88 199 THR A N 1
ATOM 1524 C CA . THR A 1 199 ? 4.765 3.224 -26.301 1.00 69.88 199 THR A CA 1
ATOM 1525 C C . THR A 1 199 ? 4.840 4.021 -25.006 1.00 69.88 199 THR A C 1
ATOM 1527 O O . THR A 1 199 ? 4.543 3.479 -23.945 1.00 69.88 199 THR A O 1
ATOM 1530 N N . ILE A 1 200 ? 5.259 5.285 -25.081 1.00 65.75 200 ILE A N 1
ATOM 1531 C CA . ILE A 1 200 ? 5.356 6.172 -23.916 1.00 65.75 200 ILE A CA 1
ATOM 1532 C C . ILE A 1 200 ? 4.075 7.003 -23.849 1.00 65.75 200 ILE A C 1
ATOM 1534 O O . ILE A 1 200 ? 3.785 7.754 -24.779 1.00 65.75 200 ILE A O 1
ATOM 1538 N N . ALA A 1 201 ? 3.321 6.867 -22.760 1.00 62.47 201 ALA A N 1
ATOM 1539 C CA . ALA A 1 201 ? 2.166 7.706 -22.461 1.00 62.47 201 ALA A CA 1
ATOM 1540 C C . ALA A 1 201 ? 2.594 8.801 -21.462 1.00 62.47 201 ALA A C 1
ATOM 1542 O O . ALA A 1 201 ? 2.828 8.482 -20.299 1.00 62.47 201 ALA A O 1
ATOM 1543 N N . PRO A 1 202 ? 2.775 10.062 -21.892 1.00 50.16 202 PRO A N 1
ATOM 1544 C CA . PRO A 1 202 ? 3.142 11.149 -20.988 1.00 50.16 202 PRO A CA 1
ATOM 1545 C C . PRO A 1 202 ? 1.966 11.557 -20.086 1.00 50.16 202 PRO A C 1
ATOM 1547 O O . PRO A 1 202 ? 0.837 11.679 -20.553 1.00 50.16 202 PRO A O 1
ATOM 1550 N N . ASP A 1 203 ? 2.257 11.816 -18.810 1.00 52.69 203 ASP A N 1
ATOM 1551 C CA . ASP A 1 203 ? 1.286 12.153 -17.749 1.00 52.69 203 ASP A CA 1
ATOM 1552 C C . ASP A 1 203 ? 1.052 13.675 -17.574 1.00 52.69 203 ASP A C 1
ATOM 1554 O O . ASP A 1 203 ? 0.445 14.138 -16.616 1.00 52.69 203 ASP A O 1
ATOM 1558 N N . HIS A 1 204 ? 1.566 14.514 -18.479 1.00 46.59 204 HIS A N 1
ATOM 1559 C CA . HIS A 1 204 ? 1.511 15.977 -18.333 1.00 46.59 204 HIS A CA 1
ATOM 1560 C C . HIS A 1 204 ? 0.592 16.643 -19.362 1.00 46.59 204 HIS A C 1
ATOM 1562 O O . HIS A 1 204 ? 0.601 16.321 -20.551 1.00 46.59 204 HIS A O 1
ATOM 1568 N N . THR A 1 205 ? -0.174 17.634 -18.896 1.00 34.53 205 THR A N 1
ATOM 1569 C CA . THR A 1 205 ? -0.973 18.536 -19.735 1.00 34.53 205 THR A CA 1
ATOM 1570 C C . THR A 1 205 ? -0.084 19.371 -20.681 1.00 34.53 205 THR A C 1
ATOM 1572 O O . THR A 1 205 ? 1.083 19.625 -20.377 1.00 34.53 205 THR A O 1
ATOM 1575 N N . PRO A 1 206 ? -0.598 19.839 -21.841 1.00 31.36 206 PRO A N 1
ATOM 1576 C CA . PRO A 1 206 ? 0.227 20.278 -22.982 1.00 31.36 206 PRO A CA 1
ATOM 1577 C C . PRO A 1 206 ? 1.038 21.573 -22.791 1.00 31.36 206 PRO A C 1
ATOM 1579 O O . PRO A 1 206 ? 1.778 21.974 -23.687 1.00 31.36 206 PRO A O 1
ATOM 1582 N N . SER A 1 207 ? 0.888 22.280 -21.671 1.00 28.00 207 SER A N 1
ATOM 1583 C CA . SER A 1 207 ? 1.361 23.663 -21.507 1.00 28.00 207 SER A CA 1
ATOM 1584 C C . SER A 1 207 ? 2.868 23.838 -21.265 1.00 28.00 207 SER A C 1
ATOM 1586 O O . SER A 1 207 ? 3.332 24.973 -21.195 1.00 28.00 207 SER A O 1
ATOM 1588 N N . SER A 1 208 ? 3.655 22.764 -21.184 1.00 31.31 208 SER A N 1
ATOM 1589 C CA . SER A 1 208 ? 5.108 22.839 -20.946 1.00 31.31 208 SER A CA 1
ATOM 1590 C C . SER A 1 208 ? 5.941 21.994 -21.914 1.00 31.31 208 SER A C 1
ATOM 1592 O O . SER A 1 208 ? 7.034 21.544 -21.578 1.00 31.31 208 SER A O 1
ATOM 1594 N N . MET A 1 209 ? 5.476 21.818 -23.156 1.00 29.45 209 MET A N 1
ATOM 1595 C CA . MET A 1 209 ? 6.253 21.151 -24.205 1.00 29.45 209 MET A CA 1
ATOM 1596 C C . MET A 1 209 ? 7.377 22.066 -24.743 1.00 29.45 209 MET A C 1
ATOM 1598 O O . MET A 1 209 ? 7.331 22.555 -25.869 1.00 29.45 209 MET A O 1
ATOM 1602 N N . GLN A 1 210 ? 8.416 22.301 -23.939 1.00 24.78 210 GLN A N 1
ATOM 1603 C CA . GLN A 1 210 ? 9.763 22.526 -24.462 1.00 24.78 210 GLN A CA 1
ATOM 1604 C C . GLN A 1 210 ? 10.513 21.205 -24.343 1.00 24.78 210 GLN A C 1
ATOM 1606 O O . GLN A 1 210 ? 10.801 20.733 -23.247 1.00 24.78 210 GLN A O 1
ATOM 1611 N N . VAL A 1 211 ? 10.803 20.591 -25.488 1.00 30.31 211 VAL A N 1
ATOM 1612 C CA . VAL A 1 211 ? 11.633 19.389 -25.574 1.00 30.31 211 VAL A CA 1
ATOM 1613 C C . VAL A 1 211 ? 13.055 19.760 -25.143 1.00 30.31 211 VAL A C 1
ATOM 1615 O O . VAL A 1 211 ? 13.866 20.208 -25.951 1.00 30.31 211 VAL A O 1
ATOM 1618 N N . LEU A 1 212 ? 13.348 19.594 -23.856 1.00 23.42 212 LEU A N 1
ATOM 1619 C CA . LEU A 1 212 ? 14.694 19.617 -23.300 1.00 23.42 212 LEU A CA 1
ATOM 1620 C C . LEU A 1 212 ? 15.080 18.177 -22.947 1.00 23.42 212 LEU A C 1
ATOM 1622 O O . LEU A 1 212 ? 14.656 17.626 -21.937 1.00 23.42 212 LEU A O 1
ATOM 1626 N N . TYR A 1 213 ? 15.884 17.557 -23.808 1.00 25.00 213 TYR A N 1
ATOM 1627 C CA . TYR A 1 213 ? 16.675 16.382 -23.439 1.00 25.00 213 TYR A CA 1
ATOM 1628 C C . TYR A 1 213 ? 17.957 16.832 -22.709 1.00 25.00 213 TYR A C 1
ATOM 1630 O O . TYR A 1 213 ? 18.503 17.873 -23.082 1.00 25.00 213 TYR A O 1
ATOM 1638 N N . PRO A 1 214 ? 18.552 16.021 -21.814 1.00 34.72 214 PRO A N 1
ATOM 1639 C CA . PRO A 1 214 ? 17.974 14.970 -20.983 1.00 34.72 214 PRO A CA 1
ATOM 1640 C C . PRO A 1 214 ? 17.811 15.487 -19.541 1.00 34.72 214 PRO A C 1
ATOM 1642 O O . PRO A 1 214 ? 18.768 15.971 -18.937 1.00 34.72 214 PRO A O 1
ATOM 1645 N N . VAL A 1 215 ? 16.614 15.381 -18.968 1.00 26.00 215 VAL A N 1
ATOM 1646 C CA . VAL A 1 215 ? 16.425 15.626 -17.531 1.00 26.00 215 VAL A CA 1
ATOM 1647 C C . VAL A 1 215 ? 16.772 14.318 -16.801 1.00 26.00 215 VAL A C 1
ATOM 1649 O O . VAL A 1 215 ? 16.156 13.302 -17.122 1.00 26.00 215 VAL A O 1
ATOM 1652 N N . PRO A 1 216 ? 17.748 14.279 -15.872 1.00 26.50 216 PRO A N 1
ATOM 1653 C CA . PRO A 1 216 ? 18.195 13.032 -15.234 1.00 26.50 216 PRO A CA 1
ATOM 1654 C C . PRO A 1 216 ? 17.206 12.415 -14.235 1.00 26.50 216 PRO A C 1
ATOM 1656 O O . PRO A 1 216 ? 17.505 11.377 -13.664 1.00 26.50 216 PRO A O 1
ATOM 1659 N N . SER A 1 217 ? 16.048 13.029 -14.003 1.00 28.19 217 SER A N 1
ATOM 1660 C CA . SER A 1 217 ? 15.105 12.633 -12.956 1.00 28.19 217 SER A CA 1
ATOM 1661 C C . SER A 1 217 ? 13.717 12.409 -13.551 1.00 28.19 217 SER A C 1
ATOM 1663 O O . SER A 1 217 ? 12.804 13.220 -13.391 1.00 28.19 217 SER A O 1
ATOM 1665 N N . ILE A 1 218 ? 13.563 11.325 -14.303 1.00 31.89 218 ILE A N 1
ATOM 1666 C CA . ILE A 1 218 ? 12.237 10.775 -14.572 1.00 31.89 218 ILE A CA 1
ATOM 1667 C C . ILE A 1 218 ? 12.053 9.698 -13.509 1.00 31.89 218 ILE A C 1
ATOM 1669 O O . ILE A 1 218 ? 12.710 8.660 -13.577 1.00 31.89 218 ILE A O 1
ATOM 1673 N N . TYR A 1 219 ? 11.204 9.987 -12.512 1.00 31.00 219 TYR A N 1
ATOM 1674 C CA . TYR A 1 219 ? 10.578 8.980 -11.646 1.00 31.00 219 TYR A CA 1
ATOM 1675 C C . TYR A 1 219 ? 10.309 7.732 -12.482 1.00 31.00 219 TYR A C 1
ATOM 1677 O O . TYR A 1 219 ? 9.821 7.908 -13.601 1.00 31.00 219 TYR A O 1
ATOM 1685 N N . PRO A 1 220 ? 10.624 6.507 -12.028 1.00 32.62 220 PRO A N 1
ATOM 1686 C CA . PRO A 1 220 ? 10.388 5.330 -12.844 1.00 32.62 220 PRO A CA 1
ATOM 1687 C C . PRO A 1 220 ? 8.892 5.255 -13.159 1.00 32.62 220 PRO A C 1
ATOM 1689 O O . PRO A 1 220 ? 8.088 4.793 -12.356 1.00 32.62 220 PRO A O 1
ATOM 1692 N N . MET A 1 221 ? 8.521 5.742 -14.348 1.00 34.50 221 MET A N 1
ATOM 1693 C CA . MET A 1 221 ? 7.287 5.379 -15.009 1.00 34.50 221 MET A CA 1
ATOM 1694 C C . MET A 1 221 ? 7.352 3.869 -15.078 1.00 34.50 221 MET A C 1
ATOM 1696 O O . MET A 1 221 ? 8.195 3.299 -15.775 1.00 34.50 221 MET A O 1
ATOM 1700 N N . ILE A 1 222 ? 6.504 3.226 -14.294 1.00 36.75 222 ILE A N 1
ATOM 1701 C CA . ILE A 1 222 ? 6.290 1.796 -14.367 1.00 36.75 222 ILE A CA 1
ATOM 1702 C C . ILE A 1 222 ? 5.653 1.574 -15.732 1.00 36.75 222 ILE A C 1
ATOM 1704 O O . ILE A 1 222 ? 4.459 1.772 -15.939 1.00 36.75 222 ILE A O 1
ATOM 1708 N N . VAL A 1 223 ? 6.499 1.280 -16.716 1.00 29.70 223 VAL A N 1
ATOM 1709 C CA . VAL A 1 223 ? 6.072 0.933 -18.065 1.00 29.70 223 VAL A CA 1
ATOM 1710 C C . VAL A 1 223 ? 5.406 -0.435 -17.961 1.00 29.70 223 VAL A C 1
ATOM 1712 O O . VAL A 1 223 ? 6.071 -1.468 -18.026 1.00 29.70 223 VAL A O 1
ATOM 1715 N N . CYS A 1 224 ? 4.083 -0.433 -17.799 1.00 25.94 224 CYS A N 1
ATOM 1716 C CA . CYS A 1 224 ? 3.258 -1.611 -18.024 1.00 25.94 224 CYS A CA 1
ATOM 1717 C C . CYS A 1 224 ? 3.433 -2.054 -19.479 1.00 25.94 224 CYS A C 1
ATOM 1719 O O . CYS A 1 224 ? 3.162 -1.299 -20.419 1.00 25.94 224 CYS A O 1
ATOM 1721 N N . SER A 1 225 ? 3.918 -3.278 -19.677 1.00 26.84 225 SER A N 1
ATOM 1722 C CA . SER A 1 225 ? 4.005 -3.875 -21.002 1.00 26.84 225 SER A CA 1
ATOM 1723 C C . SER A 1 225 ? 2.674 -4.541 -21.388 1.00 26.84 225 SER A C 1
ATOM 1725 O O . SER A 1 225 ? 2.031 -5.195 -20.576 1.00 26.84 225 SER A O 1
ATOM 1727 N N . LYS A 1 226 ? 2.289 -4.357 -22.661 1.00 24.12 226 LYS A N 1
ATOM 1728 C CA . LYS A 1 226 ? 1.222 -5.041 -23.422 1.00 24.12 226 LYS A CA 1
ATOM 1729 C C . LYS A 1 226 ? -0.213 -4.989 -22.867 1.00 24.12 226 LYS A C 1
ATOM 1731 O O . LYS A 1 226 ? -0.684 -5.927 -22.235 1.00 24.12 226 LYS A O 1
ATOM 1736 N N . ILE A 1 227 ? -0.996 -4.032 -23.375 1.00 24.47 227 ILE A N 1
ATOM 1737 C CA . ILE A 1 227 ? -2.358 -4.377 -23.817 1.00 24.47 227 ILE A CA 1
ATOM 1738 C C . ILE A 1 227 ? -2.204 -5.092 -25.165 1.00 24.47 227 ILE A C 1
ATOM 1740 O O . ILE A 1 227 ? -1.555 -4.589 -26.082 1.00 24.47 227 ILE A O 1
ATOM 1744 N N . ALA A 1 228 ? -2.683 -6.331 -25.214 1.00 23.27 228 ALA A N 1
ATOM 1745 C CA . ALA A 1 228 ? -2.487 -7.267 -26.308 1.00 23.27 228 ALA A CA 1
ATOM 1746 C C . ALA A 1 228 ? -3.444 -7.041 -27.494 1.00 23.27 228 ALA A C 1
ATOM 1748 O O . ALA A 1 228 ? -4.591 -6.649 -27.296 1.00 23.27 228 ALA A O 1
ATOM 1749 N N . GLN A 1 229 ? -2.936 -7.476 -28.658 1.00 28.77 229 GLN A N 1
ATOM 1750 C CA . GLN A 1 229 ? -3.539 -7.688 -29.989 1.00 28.77 229 GLN A CA 1
ATOM 1751 C C . GLN A 1 229 ? -3.689 -6.471 -30.904 1.00 28.77 229 GLN A C 1
ATOM 1753 O O . GLN A 1 229 ? -4.568 -5.619 -30.675 1.00 28.77 229 GLN A O 1
#

Foldseek 3Di:
DDDDPVRVVVVVVVVVVVVVVPDDDDPPCDVVPDPVVVVVVCPPPVDDDVVQVVQEDELVRDDPQEAEEEQADDDQKFAPNHAYDHLCQQADPVRAGDDPVSVQQVCLQQVHALAGAYEYEYWHPVVPTDCVSSVVVQVVSVQQVRDRYHYYPDHVVVNVVVVHDMDSDHHGDPGHGYRGDGDCQQACDPVNVVVVVADDDDPDDDPDPPPDPDDPDDHRPRRRDDPDD

pLDDT: mean 70.77, std 24.84, range [23.27, 98.06]

Sequence (229 aa):
MKLTKSQYLMLAIFASLLVILALPWDANNQEKNSLAGFIEKANLNSERSDEFKRMLAPISDVSSSDLLLDISEDSTRHIEDSIIIPYTNFIGDDDLPKSVLDIAQILGNAGISRNDSIVIYGECMPCGGGPAPATYIYWMLKCLGHENVSVLDGTIEDWAATGLPITNESTFRPHANYTPMLISDIIGSYDYVMSGKATIAPDHTPSSMQVLYPVPSIYPMIVCSKIAQ

Radius of gyration: 24.11 Å; chains: 1; bounding box: 55×44×68 Å